Protein AF-0000000069710568 (afdb_homodimer)

Structure (mmCIF, N/CA/C/O backbone):
data_AF-0000000069710568-model_v1
#
loop_
_entity.id
_entity.type
_entity.pdbx_description
1 polymer 'UspA domain-containing protein'
#
loop_
_atom_site.group_PDB
_atom_site.id
_atom_site.type_symbol
_atom_site.label_atom_id
_atom_site.label_alt_id
_atom_site.label_comp_id
_atom_site.label_asym_id
_atom_site.label_entity_id
_atom_site.label_seq_id
_atom_site.pdbx_PDB_ins_code
_atom_site.Cartn_x
_atom_site.Cartn_y
_atom_site.Cartn_z
_atom_site.occupancy
_atom_site.B_iso_or_equiv
_atom_site.auth_seq_id
_atom_site.auth_comp_id
_atom_site.auth_asym_id
_atom_site.auth_atom_id
_atom_site.pdbx_PDB_model_num
ATOM 1 N N . MET A 1 1 ? 13 -5.504 6.539 1 82.19 1 MET A N 1
ATOM 2 C CA . MET A 1 1 ? 13.078 -4.996 5.172 1 82.19 1 MET A CA 1
ATOM 3 C C . MET A 1 1 ? 12.57 -6.035 4.176 1 82.19 1 MET A C 1
ATOM 5 O O . MET A 1 1 ? 12.391 -7.203 4.531 1 82.19 1 MET A O 1
ATOM 9 N N . TYR A 1 2 ? 12.164 -5.516 2.9 1 94.44 2 TYR A N 1
ATOM 10 C CA . TYR A 1 2 ? 11.547 -6.414 1.932 1 94.44 2 TYR A CA 1
ATOM 11 C C . TYR A 1 2 ? 12.586 -7.367 1.341 1 94.44 2 TYR A C 1
ATOM 13 O O . TYR A 1 2 ? 13.398 -6.969 0.506 1 94.44 2 TYR A O 1
ATOM 21 N N . ASP A 1 3 ? 12.594 -8.664 1.824 1 98.31 3 ASP A N 1
ATOM 22 C CA . ASP A 1 3 ? 13.484 -9.688 1.285 1 98.31 3 ASP A CA 1
ATOM 23 C C . ASP A 1 3 ? 12.789 -10.484 0.185 1 98.31 3 ASP A C 1
ATOM 25 O O . ASP A 1 3 ? 13.445 -10.953 -0.755 1 98.31 3 ASP A O 1
ATOM 29 N N . THR A 1 4 ? 11.547 -10.727 0.366 1 98.81 4 THR A N 1
ATOM 30 C CA . THR A 1 4 ? 10.719 -11.43 -0.609 1 98.81 4 THR A CA 1
ATOM 31 C C . THR A 1 4 ? 9.43 -10.656 -0.882 1 98.81 4 THR A C 1
ATOM 33 O O . THR A 1 4 ? 8.641 -10.422 0.032 1 98.81 4 THR A O 1
ATOM 36 N N . ILE A 1 5 ? 9.219 -10.258 -2.117 1 98.94 5 ILE A N 1
ATOM 37 C CA . ILE A 1 5 ? 8.055 -9.484 -2.537 1 98.94 5 ILE A CA 1
ATOM 38 C C . ILE A 1 5 ? 7.137 -10.359 -3.395 1 98.94 5 ILE A C 1
ATOM 40 O O . ILE A 1 5 ? 7.578 -10.945 -4.387 1 98.94 5 ILE A O 1
ATOM 44 N N . LEU A 1 6 ? 5.926 -10.492 -2.973 1 98.94 6 LEU A N 1
ATOM 45 C CA . LEU A 1 6 ? 4.914 -11.195 -3.754 1 98.94 6 LEU A CA 1
ATOM 46 C C . LEU A 1 6 ? 4.117 -10.219 -4.613 1 98.94 6 LEU A C 1
ATOM 48 O O . LEU A 1 6 ? 3.693 -9.164 -4.133 1 98.94 6 LEU A O 1
ATOM 52 N N . VAL A 1 7 ? 3.918 -10.523 -5.855 1 98.94 7 VAL A N 1
ATOM 53 C CA . VAL A 1 7 ? 3.051 -9.742 -6.727 1 98.94 7 VAL A CA 1
ATOM 54 C C . VAL A 1 7 ? 2.02 -10.648 -7.387 1 98.94 7 VAL A C 1
ATOM 56 O O . VAL A 1 7 ? 2.346 -11.406 -8.305 1 98.94 7 VAL A O 1
ATOM 59 N N . PRO A 1 8 ? 0.801 -10.648 -6.871 1 98.75 8 PRO A N 1
ATOM 60 C CA . PRO A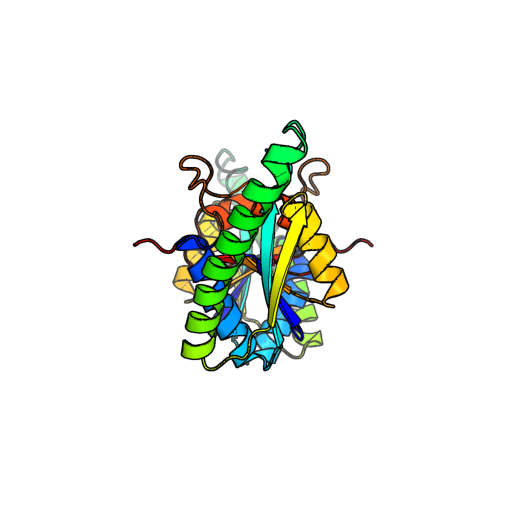 1 8 ? -0.272 -11.336 -7.594 1 98.75 8 PRO A CA 1
ATOM 61 C C . PRO A 1 8 ? -0.639 -10.641 -8.906 1 98.75 8 PRO A C 1
ATOM 63 O O . PRO A 1 8 ? -0.561 -9.414 -9 1 98.75 8 PRO A O 1
ATOM 66 N N . THR A 1 9 ? -1.05 -11.438 -9.906 1 98 9 THR A N 1
ATOM 67 C CA . THR A 1 9 ? -1.446 -10.883 -11.195 1 98 9 THR A CA 1
ATOM 68 C C . THR A 1 9 ? -2.625 -11.656 -11.773 1 98 9 THR A C 1
ATOM 70 O O . THR A 1 9 ? -2.797 -12.844 -11.492 1 98 9 THR A O 1
ATOM 73 N N . ASP A 1 10 ? -3.406 -10.945 -12.516 1 95.69 10 ASP A N 1
ATOM 74 C CA . ASP A 1 10 ? -4.445 -11.602 -13.297 1 95.69 10 ASP A CA 1
ATOM 75 C C . ASP A 1 10 ? -4.219 -11.398 -14.789 1 95.69 10 ASP A C 1
ATOM 77 O O . ASP A 1 10 ? -5.102 -11.688 -15.602 1 95.69 10 ASP A O 1
ATOM 81 N N . GLY A 1 11 ? -3.029 -10.812 -15.109 1 95.75 11 GLY A N 1
ATOM 82 C CA . GLY A 1 11 ? -2.656 -10.625 -16.5 1 95.75 11 GLY A CA 1
ATOM 83 C C . GLY A 1 11 ? -3.189 -9.336 -17.094 1 95.75 11 GLY A C 1
ATOM 84 O O . GLY A 1 11 ? -2.887 -9.008 -18.25 1 95.75 11 GLY A O 1
ATOM 85 N N . SER A 1 12 ? -4.008 -8.547 -16.391 1 94.06 12 SER A N 1
ATOM 86 C CA . SER A 1 12 ? -4.539 -7.277 -16.891 1 94.06 12 SER A CA 1
ATOM 87 C C . SER A 1 12 ? -3.451 -6.211 -16.953 1 94.06 12 SER A C 1
ATOM 89 O O . SER A 1 12 ? -2.422 -6.32 -16.281 1 94.06 12 SER A O 1
ATOM 91 N N . PRO A 1 13 ? -3.641 -5.184 -17.781 1 93.81 13 PRO A N 1
ATOM 92 C CA . PRO A 1 13 ? -2.691 -4.07 -17.812 1 93.81 13 PRO A CA 1
ATOM 93 C C . PRO A 1 13 ? -2.482 -3.428 -16.453 1 93.81 13 PRO A C 1
ATOM 95 O O . PRO A 1 13 ? -1.357 -3.059 -16.094 1 93.81 13 PRO A O 1
ATOM 98 N N . GLU A 1 14 ? -3.527 -3.348 -15.664 1 93 14 GLU A N 1
ATOM 99 C CA . GLU A 1 14 ? -3.438 -2.777 -14.32 1 93 14 GLU A CA 1
ATOM 100 C C . GLU A 1 14 ? -2.537 -3.621 -13.422 1 93 14 GLU A C 1
ATOM 102 O O . GLU A 1 14 ? -1.708 -3.082 -12.688 1 93 14 GLU A O 1
ATOM 107 N N . SER A 1 15 ? -2.744 -4.93 -13.547 1 95.88 15 SER A N 1
ATOM 108 C CA . SER A 1 15 ? -1.923 -5.801 -12.711 1 95.88 15 SER A CA 1
ATOM 109 C C . SER A 1 15 ? -0.46 -5.758 -13.141 1 95.88 15 SER A C 1
ATOM 111 O O . SER A 1 15 ? 0.44 -5.93 -12.32 1 95.88 15 SER A O 1
ATOM 113 N N . LEU A 1 16 ? -0.195 -5.496 -14.422 1 96.81 16 LEU A N 1
ATOM 114 C CA . LEU A 1 16 ? 1.184 -5.422 -14.891 1 96.81 16 LEU A CA 1
ATOM 115 C C . LEU A 1 16 ? 1.859 -4.148 -14.398 1 96.81 16 LEU A C 1
ATOM 117 O O . LEU A 1 16 ? 3.078 -4.113 -14.227 1 96.81 16 LEU A O 1
ATOM 121 N N . THR A 1 17 ? 1.074 -3.092 -14.148 1 96.06 17 THR A N 1
ATOM 122 C CA . THR A 1 17 ? 1.64 -1.906 -13.516 1 96.06 17 THR A CA 1
ATOM 123 C C . THR A 1 17 ? 2.199 -2.246 -12.133 1 96.06 17 THR A C 1
ATOM 125 O O . THR A 1 17 ? 3.242 -1.727 -11.734 1 96.06 17 THR A O 1
ATOM 128 N N . ALA A 1 18 ? 1.482 -3.139 -11.414 1 97.81 18 ALA A N 1
ATOM 129 C CA . ALA A 1 18 ? 1.97 -3.594 -10.117 1 97.81 18 ALA A CA 1
ATOM 130 C C . ALA A 1 18 ? 3.238 -4.43 -10.266 1 97.81 18 ALA A C 1
ATOM 132 O O . ALA A 1 18 ? 4.129 -4.375 -9.414 1 97.81 18 ALA A O 1
ATOM 133 N N . VAL A 1 19 ? 3.311 -5.191 -11.344 1 98.44 19 VAL A N 1
ATOM 134 C CA . VAL A 1 19 ? 4.508 -5.984 -11.609 1 98.44 19 VAL A CA 1
ATOM 135 C C . VAL A 1 19 ? 5.707 -5.062 -11.812 1 98.44 19 VAL A C 1
ATOM 137 O O . VAL A 1 19 ? 6.789 -5.312 -11.281 1 98.44 19 VAL A O 1
ATOM 140 N N . ASP A 1 20 ? 5.535 -4.004 -12.562 1 98.06 20 ASP A N 1
ATOM 141 C CA . ASP A 1 20 ? 6.609 -3.035 -12.766 1 98.06 20 ASP A CA 1
ATOM 142 C C . ASP A 1 20 ? 7.059 -2.428 -11.438 1 98.06 20 ASP A C 1
ATOM 144 O O . ASP A 1 20 ? 8.258 -2.322 -11.172 1 98.06 20 ASP A O 1
ATOM 148 N N . GLU A 1 21 ? 6.098 -2.025 -10.641 1 98.06 21 GLU A N 1
ATOM 149 C CA . GLU A 1 21 ? 6.398 -1.465 -9.328 1 98.06 21 GLU A CA 1
ATOM 150 C C . GLU A 1 21 ? 7.156 -2.467 -8.461 1 98.06 21 GLU A C 1
ATOM 152 O O . GLU A 1 21 ? 8.148 -2.117 -7.82 1 98.06 21 GLU A O 1
ATOM 157 N N . ALA A 1 22 ? 6.656 -3.693 -8.445 1 98.75 22 ALA A N 1
ATOM 158 C CA . ALA A 1 22 ? 7.277 -4.75 -7.652 1 98.75 22 ALA A CA 1
ATOM 159 C C . ALA A 1 22 ? 8.703 -5.016 -8.117 1 98.75 22 ALA A C 1
ATOM 161 O O . ALA A 1 22 ? 9.602 -5.203 -7.293 1 98.75 22 ALA A O 1
ATOM 162 N N . ALA A 1 23 ? 8.898 -5.051 -9.391 1 98.75 23 ALA A N 1
ATOM 163 C CA . ALA A 1 23 ? 10.227 -5.289 -9.945 1 98.75 23 ALA A CA 1
ATOM 164 C C . ALA A 1 23 ? 11.188 -4.16 -9.578 1 98.75 23 ALA A C 1
ATOM 166 O O . ALA A 1 23 ? 12.336 -4.41 -9.195 1 98.75 23 ALA A O 1
ATOM 167 N N . ASP A 1 24 ? 10.75 -2.932 -9.688 1 98.06 24 ASP A N 1
ATOM 168 C CA . ASP A 1 24 ? 11.57 -1.784 -9.312 1 98.06 24 ASP A CA 1
ATOM 169 C C . ASP A 1 24 ? 11.969 -1.854 -7.844 1 98.06 24 ASP A C 1
ATOM 171 O O . ASP A 1 24 ? 13.133 -1.622 -7.5 1 98.06 24 ASP A O 1
ATOM 175 N N . LEU A 1 25 ? 11.008 -2.178 -7.023 1 98.25 25 LEU A N 1
ATOM 176 C CA . LEU A 1 25 ? 11.273 -2.287 -5.59 1 98.25 25 LEU A CA 1
ATOM 177 C C . LEU A 1 25 ? 12.234 -3.434 -5.301 1 98.25 25 LEU A C 1
ATOM 179 O O . LEU A 1 25 ? 13.172 -3.277 -4.516 1 98.25 25 LEU A O 1
ATOM 183 N N . ALA A 1 26 ? 11.945 -4.559 -5.918 1 98.56 26 ALA A N 1
ATOM 184 C CA . ALA A 1 26 ? 12.812 -5.719 -5.734 1 98.56 26 ALA A CA 1
ATOM 185 C C . ALA A 1 26 ? 14.25 -5.395 -6.145 1 98.56 26 ALA A C 1
ATOM 187 O O . ALA A 1 26 ? 15.195 -5.77 -5.449 1 98.56 26 ALA A O 1
ATOM 188 N N . SER A 1 27 ? 14.359 -4.734 -7.285 1 98 27 SER A N 1
ATOM 189 C CA . SER A 1 27 ? 15.68 -4.344 -7.762 1 98 27 SER A CA 1
ATOM 190 C C . SER A 1 27 ? 16.375 -3.416 -6.77 1 98 27 SER A C 1
ATOM 192 O O . SER A 1 27 ? 17.547 -3.623 -6.43 1 98 27 SER A O 1
ATOM 194 N N . ALA A 1 28 ? 15.703 -2.426 -6.297 1 97.19 28 ALA A N 1
ATOM 195 C CA . ALA A 1 28 ? 16.266 -1.402 -5.426 1 97.19 28 ALA A CA 1
ATOM 196 C C . ALA A 1 28 ? 16.656 -1.99 -4.07 1 97.19 28 ALA A C 1
ATOM 198 O O . ALA A 1 28 ? 17.609 -1.524 -3.436 1 97.19 28 ALA A O 1
ATOM 199 N N . LEU A 1 29 ? 15.961 -3.027 -3.678 1 97.69 29 LEU A N 1
ATOM 200 C CA . LEU A 1 29 ? 16.156 -3.57 -2.336 1 97.69 29 LEU A CA 1
ATOM 201 C C . LEU A 1 29 ? 16.906 -4.891 -2.389 1 97.69 29 LEU A C 1
ATOM 203 O O . LEU A 1 29 ? 17.109 -5.539 -1.358 1 97.69 29 LEU A O 1
ATOM 207 N N . ASP A 1 30 ? 17.266 -5.262 -3.625 1 97.44 30 ASP A N 1
ATOM 208 C CA . ASP A 1 30 ? 17.875 -6.574 -3.828 1 97.44 30 ASP A CA 1
ATOM 209 C C . ASP A 1 30 ? 17.016 -7.68 -3.215 1 97.44 30 ASP A C 1
ATOM 211 O O . ASP A 1 30 ? 17.531 -8.531 -2.482 1 97.44 30 ASP A O 1
ATOM 215 N N . ALA A 1 31 ? 15.75 -7.613 -3.428 1 98.44 31 ALA A N 1
ATOM 216 C CA . ALA A 1 31 ? 14.758 -8.547 -2.9 1 98.44 31 ALA A CA 1
ATOM 217 C C . ALA A 1 31 ? 14.391 -9.609 -3.936 1 98.44 31 ALA A C 1
ATOM 219 O O . ALA A 1 31 ? 14.539 -9.383 -5.141 1 98.44 31 ALA A O 1
ATOM 220 N N . ASP A 1 32 ? 13.938 -10.781 -3.48 1 98.75 32 ASP A N 1
ATOM 221 C CA . ASP A 1 32 ? 13.344 -11.789 -4.352 1 98.75 32 ASP A CA 1
ATOM 222 C C . ASP A 1 32 ? 11.945 -11.383 -4.793 1 98.75 32 ASP A C 1
ATOM 224 O O . ASP A 1 32 ? 11.156 -10.883 -3.984 1 98.75 32 ASP A O 1
ATOM 228 N N . LEU A 1 33 ? 11.648 -11.578 -6.066 1 98.94 33 LEU A N 1
ATOM 229 C CA . LEU A 1 33 ? 10.32 -11.312 -6.605 1 98.94 33 LEU A CA 1
ATOM 230 C C . LEU A 1 33 ? 9.594 -12.609 -6.938 1 98.94 33 LEU A C 1
ATOM 232 O O . LEU A 1 33 ? 10.141 -13.477 -7.629 1 98.94 33 LEU A O 1
ATOM 236 N N . VAL A 1 34 ? 8.453 -12.773 -6.387 1 98.94 34 VAL A N 1
ATOM 237 C CA . VAL A 1 34 ? 7.609 -13.938 -6.641 1 98.94 34 VAL A CA 1
ATOM 238 C C . VAL A 1 34 ? 6.262 -13.492 -7.203 1 98.94 34 VAL A C 1
ATOM 240 O O . VAL A 1 34 ? 5.621 -12.594 -6.652 1 98.94 34 VAL A O 1
ATOM 243 N N . ALA A 1 35 ? 5.879 -14.078 -8.312 1 98.94 35 ALA A N 1
ATOM 244 C CA . ALA A 1 35 ? 4.602 -13.75 -8.938 1 98.94 35 ALA A CA 1
ATOM 245 C C . ALA A 1 35 ? 3.621 -14.914 -8.828 1 98.94 35 ALA A C 1
ATOM 247 O O . ALA A 1 35 ? 4.016 -16.078 -8.938 1 98.94 35 ALA A O 1
ATOM 248 N N . LEU A 1 36 ? 2.391 -14.562 -8.617 1 98.94 36 LEU A N 1
ATOM 249 C CA . LEU A 1 36 ? 1.349 -15.555 -8.375 1 98.94 36 LEU A CA 1
ATOM 250 C C . LEU A 1 36 ? 0.139 -15.305 -9.273 1 98.94 36 LEU A C 1
ATOM 252 O O . LEU A 1 36 ? -0.308 -14.164 -9.414 1 98.94 36 LEU A O 1
ATOM 256 N N . TYR A 1 37 ? -0.296 -16.312 -9.906 1 98.62 37 TYR A N 1
ATOM 257 C CA . TYR A 1 37 ? -1.599 -16.344 -10.562 1 98.62 37 TYR A CA 1
ATOM 258 C C . TYR A 1 37 ? -2.541 -17.312 -9.875 1 98.62 37 TYR A C 1
ATOM 260 O O . TYR A 1 37 ? -2.174 -18.469 -9.625 1 98.62 37 TYR A O 1
ATOM 268 N N . VAL A 1 38 ? -3.76 -16.828 -9.531 1 97 38 VAL A N 1
ATOM 269 C CA . VAL A 1 38 ? -4.758 -17.672 -8.875 1 97 38 VAL A CA 1
ATOM 270 C C . VAL A 1 38 ? -5.895 -17.984 -9.844 1 97 38 VAL A C 1
ATOM 272 O O . VAL A 1 38 ? -6.559 -17.062 -10.344 1 97 38 VAL A O 1
ATOM 275 N N . VAL A 1 39 ? -6.047 -19.188 -10.148 1 94.25 39 VAL A N 1
ATOM 276 C CA . VAL A 1 39 ? -7.246 -19.641 -10.852 1 94.25 39 VAL A CA 1
ATOM 277 C C . VAL A 1 39 ? -8.445 -19.609 -9.906 1 94.25 39 VAL A C 1
ATOM 279 O O . VAL A 1 39 ? -8.508 -20.391 -8.953 1 94.25 39 VAL A O 1
ATOM 282 N N . ASP A 1 40 ? -9.32 -18.672 -10.172 1 89.75 40 ASP A N 1
ATOM 283 C CA . ASP A 1 40 ? -10.492 -18.5 -9.32 1 89.75 40 ASP A CA 1
ATOM 284 C C . ASP A 1 40 ? -11.469 -19.656 -9.484 1 89.75 40 ASP A C 1
ATOM 286 O O . ASP A 1 40 ? -12.172 -19.75 -10.492 1 89.75 40 ASP A O 1
ATOM 290 N N . THR A 1 41 ? -11.57 -20.516 -8.5 1 82.75 41 THR A N 1
ATOM 291 C CA . THR A 1 41 ? -12.367 -21.734 -8.594 1 82.75 41 THR A CA 1
ATOM 292 C C . THR A 1 41 ? -13.781 -21.5 -8.086 1 82.75 41 THR A C 1
ATOM 294 O O . THR A 1 41 ? -14.648 -22.375 -8.203 1 82.75 41 THR A O 1
ATOM 297 N N . ARG A 1 42 ? -14.078 -20.359 -7.535 1 81.56 42 ARG A N 1
ATOM 298 C CA . ARG A 1 42 ? -15.422 -20.094 -7.016 1 81.56 42 ARG A CA 1
ATOM 299 C C . ARG A 1 42 ? -16.469 -20.203 -8.117 1 81.56 42 ARG A C 1
ATOM 301 O O . ARG A 1 42 ? -17.609 -20.578 -7.859 1 81.56 42 ARG A O 1
ATOM 308 N N . ASP A 1 43 ? -16 -19.875 -9.258 1 71.81 43 ASP A N 1
ATOM 309 C CA . ASP A 1 43 ? -16.938 -19.828 -10.367 1 71.81 43 ASP A CA 1
ATOM 310 C C . ASP A 1 43 ? -17.219 -21.219 -10.93 1 71.81 43 ASP A C 1
ATOM 312 O O . ASP A 1 43 ? -18.156 -21.406 -11.711 1 71.81 43 ASP A O 1
ATOM 316 N N . TYR A 1 44 ? -16.562 -22.203 -10.508 1 75.12 44 TYR A N 1
ATOM 317 C CA . TYR A 1 44 ? -16.641 -23.484 -11.203 1 75.12 44 TYR A CA 1
ATOM 318 C C . TYR A 1 44 ? -16.969 -24.609 -10.242 1 75.12 44 TYR A C 1
ATOM 320 O O . TYR A 1 44 ? -16.938 -25.781 -10.617 1 75.12 44 TYR A O 1
ATOM 328 N N . ALA A 1 45 ? -17.312 -24.234 -9.078 1 71.12 45 ALA A N 1
ATOM 329 C CA . ALA A 1 45 ? -17.531 -25.25 -8.039 1 71.12 45 ALA A CA 1
ATOM 330 C C . ALA A 1 45 ? -18.703 -26.141 -8.375 1 71.12 45 ALA A C 1
ATOM 332 O O . ALA A 1 45 ? -18.781 -27.281 -7.914 1 71.12 45 ALA A O 1
ATOM 333 N N . THR A 1 46 ? -19.516 -25.656 -9.297 1 74.19 46 THR A N 1
ATOM 334 C CA . THR A 1 46 ? -20.734 -26.422 -9.555 1 74.19 46 THR A CA 1
ATOM 335 C C . THR A 1 46 ? -20.625 -27.203 -10.859 1 74.19 46 THR A C 1
ATOM 337 O O . THR A 1 46 ? -21.547 -27.906 -11.25 1 74.19 46 THR A O 1
ATOM 340 N N . LEU A 1 47 ? -19.5 -27.047 -11.531 1 75.25 47 LEU A N 1
ATOM 341 C CA . LEU A 1 47 ? -19.391 -27.688 -12.844 1 75.25 47 LEU A CA 1
ATOM 342 C C . LEU A 1 47 ? -19.172 -29.188 -12.695 1 75.25 47 LEU A C 1
ATOM 344 O O . LEU A 1 47 ? -18.516 -29.625 -11.75 1 75.25 47 LEU A O 1
ATOM 348 N N . PRO A 1 48 ? -19.812 -29.891 -13.672 1 76.25 48 PRO A N 1
ATOM 349 C CA . PRO A 1 48 ? -19.547 -31.328 -13.695 1 76.25 48 PRO A CA 1
ATOM 350 C C . PRO A 1 48 ? -18.047 -31.641 -13.836 1 76.25 48 PRO A C 1
ATOM 352 O O . PRO A 1 48 ? -17.297 -30.844 -14.398 1 76.25 48 PRO A O 1
ATOM 355 N N . GLU A 1 49 ? -17.609 -32.75 -13.336 1 72.38 49 GLU A N 1
ATOM 356 C CA . GLU A 1 49 ? -16.203 -33.156 -13.273 1 72.38 49 GLU A CA 1
ATOM 357 C C . GLU A 1 49 ? -15.578 -33.156 -14.664 1 72.38 49 GLU A C 1
ATOM 359 O O . GLU A 1 49 ? -14.414 -32.781 -14.828 1 72.38 49 GLU A O 1
ATOM 364 N N . THR A 1 50 ? -16.266 -33.781 -15.727 1 73 50 THR A N 1
ATOM 365 C CA . THR A 1 50 ? -15.734 -33.906 -17.078 1 73 50 THR A CA 1
ATOM 366 C C . THR A 1 50 ? -15.422 -32.531 -17.656 1 73 50 THR A C 1
ATOM 368 O O . THR A 1 50 ? -14.43 -32.375 -18.359 1 73 50 THR A O 1
ATOM 371 N N . LYS A 1 51 ? -16.234 -31.625 -17.422 1 76.5 51 LYS A N 1
ATOM 372 C CA . LYS A 1 51 ? -16.062 -30.266 -17.938 1 76.5 51 LYS A CA 1
ATOM 373 C C . LYS A 1 51 ? -14.992 -29.516 -17.141 1 76.5 51 LYS A C 1
ATOM 375 O O . LYS A 1 51 ? -14.32 -28.625 -17.672 1 76.5 51 LYS A O 1
ATOM 380 N N . TRP A 1 52 ? -14.625 -30.125 -16.062 1 77.12 52 TRP A N 1
ATOM 381 C CA . TRP A 1 52 ? -13.68 -29.453 -15.172 1 77.12 52 TRP A CA 1
ATOM 382 C C . TRP A 1 52 ? -12.25 -29.641 -15.656 1 77.12 52 TRP A C 1
ATOM 384 O O . TRP A 1 52 ? -11.43 -28.719 -15.586 1 77.12 52 TRP A O 1
ATOM 394 N N . VAL A 1 53 ? -12.039 -30.828 -16.25 1 76.5 53 VAL A N 1
ATOM 395 C CA . VAL A 1 53 ? -10.664 -31.109 -16.641 1 76.5 53 VAL A CA 1
ATOM 396 C C . VAL A 1 53 ? -10.234 -30.172 -17.75 1 76.5 53 VAL A C 1
ATOM 398 O O . VAL A 1 53 ? -9.156 -29.578 -17.688 1 76.5 53 VAL A O 1
ATOM 401 N N . THR A 1 54 ? -11.062 -30.109 -18.859 1 80.94 54 THR A N 1
ATOM 402 C CA . THR A 1 54 ? -10.742 -29.234 -19.984 1 80.94 54 THR A CA 1
ATOM 403 C C . THR A 1 54 ? -10.703 -27.781 -19.531 1 80.94 54 THR A C 1
ATOM 405 O O . THR A 1 54 ? -9.805 -27.031 -19.922 1 80.94 54 THR A O 1
ATOM 408 N N . LEU A 1 55 ? -11.562 -27.469 -18.734 1 84.12 55 LEU A N 1
ATOM 409 C CA . LEU A 1 55 ? -11.656 -26.094 -18.266 1 84.12 55 LEU A CA 1
ATOM 410 C C . LEU A 1 55 ? -10.469 -25.75 -17.375 1 84.12 55 LEU A C 1
ATOM 412 O O . LEU A 1 55 ? -9.891 -24.672 -17.484 1 84.12 55 LEU A O 1
ATOM 416 N N . ALA A 1 56 ? -10.102 -26.719 -16.625 1 83.12 56 ALA A N 1
ATOM 417 C CA . ALA A 1 56 ? -8.969 -26.516 -15.719 1 83.12 56 ALA A CA 1
ATOM 418 C C . ALA A 1 56 ? -7.688 -26.266 -16.5 1 83.12 56 ALA A C 1
ATOM 420 O O . ALA A 1 56 ? -6.891 -25.391 -16.141 1 83.12 56 ALA A O 1
ATOM 421 N N . GLU A 1 57 ? -7.539 -27.031 -17.547 1 86.56 57 GLU A N 1
ATOM 422 C CA . GLU A 1 57 ? -6.355 -26.859 -18.375 1 86.56 57 GLU A CA 1
ATOM 423 C C . GLU A 1 57 ? -6.336 -25.469 -19.031 1 86.56 57 GLU A C 1
ATOM 425 O O . GLU A 1 57 ? -5.285 -24.844 -19.125 1 86.56 57 GLU A O 1
ATOM 430 N N . GLU A 1 58 ? -7.453 -25.109 -19.484 1 90.25 58 GLU A N 1
ATOM 431 C CA . GLU A 1 58 ? -7.562 -23.797 -20.125 1 90.25 58 GLU A CA 1
ATOM 432 C C . GLU A 1 58 ? -7.25 -22.672 -19.141 1 90.25 58 GLU A C 1
ATOM 434 O O . GLU A 1 58 ? -6.578 -21.703 -19.484 1 90.25 58 GLU A O 1
ATOM 439 N N . LEU A 1 59 ? -7.746 -22.859 -18 1 89.56 59 LEU A N 1
ATOM 440 C CA . LEU A 1 59 ? -7.535 -21.844 -16.984 1 89.56 59 LEU A CA 1
ATOM 441 C C . LEU A 1 59 ? -6.07 -21.781 -16.562 1 89.56 59 LEU A C 1
ATOM 443 O O . LEU A 1 59 ? -5.52 -20.703 -16.344 1 89.56 59 LEU A O 1
ATOM 447 N N . GLU A 1 60 ? -5.473 -22.906 -16.469 1 91 60 GLU A N 1
ATOM 448 C CA . GLU A 1 60 ? -4.047 -22.953 -16.141 1 91 60 GLU A CA 1
ATOM 449 C C . GLU A 1 60 ? -3.213 -22.312 -17.25 1 91 60 GLU A C 1
ATOM 451 O O . GLU A 1 60 ? -2.23 -21.625 -16.953 1 91 60 GLU A O 1
ATOM 456 N N . GLN A 1 61 ? -3.58 -22.547 -18.469 1 94.19 61 GLN A N 1
ATOM 457 C CA . GLN A 1 61 ? -2.865 -21.953 -19.594 1 94.19 61 GLN A CA 1
ATOM 458 C C . GLN A 1 61 ? -2.994 -20.422 -19.578 1 94.19 61 GLN A C 1
ATOM 460 O O . GLN A 1 61 ? -2.047 -19.719 -19.922 1 94.19 61 GLN A O 1
ATOM 465 N N . ALA A 1 62 ? -4.141 -20 -19.266 1 94.5 62 ALA A N 1
ATOM 466 C CA . ALA A 1 62 ? -4.336 -18.562 -19.125 1 94.5 62 ALA A CA 1
ATOM 467 C C . ALA A 1 62 ? -3.395 -17.984 -18.062 1 94.5 62 ALA A C 1
ATOM 469 O O . ALA A 1 62 ? -2.822 -16.906 -18.266 1 94.5 62 ALA A O 1
ATOM 470 N N . GLY A 1 63 ? -3.227 -18.719 -16.969 1 97.31 63 GLY A N 1
ATOM 471 C CA . GLY A 1 63 ? -2.291 -18.312 -15.922 1 97.31 63 GLY A CA 1
ATOM 472 C C . GLY A 1 63 ? -0.853 -18.266 -16.406 1 97.31 63 GLY A C 1
ATOM 473 O O . GLY A 1 63 ? -0.127 -17.312 -16.109 1 97.31 63 GLY A O 1
ATOM 474 N N . GLU A 1 64 ? -0.536 -19.281 -17.188 1 97.69 64 GLU A N 1
ATOM 475 C CA . GLU A 1 64 ? 0.82 -19.344 -17.719 1 97.69 64 GLU A CA 1
ATOM 476 C C . GLU A 1 64 ? 1.089 -18.156 -18.656 1 97.69 64 GLU A C 1
ATOM 478 O O . GLU A 1 64 ? 2.18 -17.594 -18.641 1 97.69 64 GLU A O 1
ATOM 483 N N . ARG A 1 65 ? 0.134 -17.797 -19.406 1 98.06 65 ARG A N 1
ATOM 484 C CA . ARG A 1 65 ? 0.28 -16.656 -20.312 1 98.06 65 ARG A CA 1
ATOM 485 C C . ARG A 1 65 ? 0.425 -15.359 -19.516 1 98.06 65 ARG A C 1
ATOM 487 O O . ARG A 1 65 ? 1.246 -14.5 -19.859 1 98.06 65 ARG A O 1
ATOM 494 N N . ALA A 1 66 ? -0.385 -15.234 -18.516 1 98.06 66 ALA A N 1
ATOM 495 C CA . ALA A 1 66 ? -0.294 -14.055 -17.656 1 98.06 66 ALA A CA 1
ATOM 496 C C . ALA A 1 66 ? 1.082 -13.953 -17 1 98.06 66 ALA A C 1
ATOM 498 O O . ALA A 1 66 ? 1.68 -12.875 -16.953 1 98.06 66 ALA A O 1
ATOM 499 N N . LEU A 1 67 ? 1.606 -15.07 -16.531 1 98.81 67 LEU A N 1
ATOM 500 C CA . LEU A 1 67 ? 2.887 -15.086 -15.836 1 98.81 67 LEU A CA 1
ATOM 501 C C . LEU A 1 67 ? 4.043 -14.875 -16.812 1 98.81 67 LEU A C 1
ATOM 503 O O . LEU A 1 67 ? 5.082 -14.328 -16.438 1 98.81 67 LEU A O 1
ATOM 507 N N . ALA A 1 68 ? 3.85 -15.289 -18.031 1 98.81 68 ALA A N 1
ATOM 508 C CA . ALA A 1 68 ? 4.859 -14.992 -19.047 1 98.81 68 ALA A CA 1
ATOM 509 C C . ALA A 1 68 ? 5.023 -13.492 -19.234 1 98.81 68 ALA A C 1
ATOM 511 O O . ALA A 1 68 ? 6.137 -13 -19.453 1 98.81 68 ALA A O 1
ATOM 512 N N . LYS A 1 69 ? 3.957 -12.758 -19.203 1 98.69 69 LYS A N 1
ATOM 513 C CA . LYS A 1 69 ? 4.023 -11.297 -19.266 1 98.69 69 LYS A CA 1
ATOM 514 C C . LYS A 1 69 ? 4.789 -10.734 -18.062 1 98.69 69 LYS A C 1
ATOM 516 O O . LYS A 1 69 ? 5.543 -9.766 -18.203 1 98.69 69 LYS A O 1
ATOM 521 N N . VAL A 1 70 ? 4.559 -11.328 -16.906 1 98.81 70 VAL A N 1
ATOM 522 C CA . VAL A 1 70 ? 5.266 -10.906 -15.703 1 98.81 70 VAL A CA 1
ATOM 523 C C . VAL A 1 70 ? 6.766 -11.117 -15.883 1 98.81 70 VAL A C 1
ATOM 525 O O . VAL A 1 70 ? 7.566 -10.234 -15.562 1 98.81 70 VAL A O 1
ATOM 528 N N . GLU A 1 71 ? 7.125 -12.289 -16.391 1 98.88 71 GLU A N 1
ATOM 529 C CA . GLU A 1 71 ? 8.531 -12.602 -16.609 1 98.88 71 GLU A CA 1
ATOM 530 C C . GLU A 1 71 ? 9.172 -11.594 -17.562 1 98.88 71 GLU A C 1
ATOM 532 O O . GLU A 1 71 ? 10.297 -11.148 -17.344 1 98.88 71 GLU A O 1
ATOM 537 N N . LYS A 1 72 ? 8.438 -11.297 -18.594 1 98.69 72 LYS A N 1
ATOM 538 C CA . LYS A 1 72 ? 8.938 -10.32 -19.547 1 98.69 72 LYS A CA 1
ATOM 539 C C . LYS A 1 72 ? 9.164 -8.961 -18.891 1 98.69 72 LYS A C 1
ATOM 541 O O . LYS A 1 72 ? 10.211 -8.344 -19.094 1 98.69 72 LYS A O 1
ATOM 546 N N . ARG A 1 73 ? 8.258 -8.453 -18.125 1 98.5 73 ARG A N 1
ATOM 547 C CA . ARG A 1 73 ? 8.383 -7.164 -17.438 1 98.5 73 ARG A CA 1
ATOM 548 C C . ARG A 1 73 ? 9.539 -7.184 -16.438 1 98.5 73 ARG A C 1
ATOM 550 O O . ARG A 1 73 ? 10.305 -6.223 -16.359 1 98.5 73 ARG A O 1
ATOM 557 N N . ALA A 1 74 ? 9.57 -8.281 -15.656 1 98.69 74 ALA A N 1
ATOM 558 C CA . ALA A 1 74 ? 10.656 -8.414 -14.68 1 98.69 74 ALA A CA 1
ATOM 559 C C . ALA A 1 74 ? 12.016 -8.367 -15.367 1 98.69 74 ALA A C 1
ATOM 561 O O . ALA A 1 74 ? 12.953 -7.738 -14.867 1 98.69 74 ALA A O 1
ATOM 562 N N . ASP A 1 75 ? 12.094 -9.023 -16.516 1 98.44 75 ASP A N 1
ATOM 563 C CA . ASP A 1 75 ? 13.328 -9.023 -17.297 1 98.44 75 ASP A CA 1
ATOM 564 C C . ASP A 1 75 ? 13.703 -7.609 -17.734 1 98.44 75 ASP A C 1
ATOM 566 O O . ASP A 1 75 ? 14.875 -7.242 -17.719 1 98.44 75 ASP A O 1
ATOM 570 N N . GLU A 1 76 ? 12.742 -6.852 -18.141 1 97.88 76 GLU A N 1
ATOM 571 C CA . GLU A 1 76 ? 12.961 -5.469 -18.562 1 97.88 76 GLU A CA 1
ATOM 572 C C . GLU A 1 76 ? 13.523 -4.637 -17.406 1 97.88 76 GLU A C 1
ATOM 574 O O . GLU A 1 76 ? 14.133 -3.588 -17.641 1 97.88 76 GLU A O 1
ATOM 579 N N . HIS A 1 77 ? 13.336 -5.09 -16.188 1 97.38 77 HIS A N 1
ATOM 580 C CA . HIS A 1 77 ? 13.852 -4.406 -15.016 1 97.38 77 HIS A CA 1
ATOM 581 C C . HIS A 1 77 ? 15.086 -5.113 -14.469 1 97.38 77 HIS A C 1
ATOM 583 O O . HIS A 1 77 ? 15.578 -4.762 -13.391 1 97.38 77 HIS A O 1
ATOM 589 N N . ASP A 1 78 ? 15.484 -6.176 -15.172 1 98.06 78 ASP A N 1
ATOM 590 C CA . ASP A 1 78 ? 16.641 -6.977 -14.805 1 98.06 78 ASP A CA 1
ATOM 591 C C . ASP A 1 78 ? 16.453 -7.621 -13.43 1 98.06 78 ASP A C 1
ATOM 593 O O . ASP A 1 78 ? 17.359 -7.617 -12.609 1 98.06 78 ASP A O 1
ATOM 597 N N . VAL A 1 79 ? 15.266 -8.094 -13.156 1 98.5 79 VAL A N 1
ATOM 598 C CA . VAL A 1 79 ? 14.945 -8.742 -11.891 1 98.5 79 VAL A CA 1
ATOM 599 C C . VAL A 1 79 ? 14.477 -10.172 -12.141 1 98.5 79 VAL A C 1
ATOM 601 O O . VAL A 1 79 ? 13.523 -10.391 -12.891 1 98.5 79 VAL A O 1
ATOM 604 N N . PRO A 1 80 ? 15.172 -11.125 -11.562 1 98.56 80 PRO A N 1
ATOM 605 C CA . PRO A 1 80 ? 14.617 -12.477 -11.641 1 98.56 80 PRO A CA 1
ATOM 606 C C . PRO A 1 80 ? 13.273 -12.609 -10.922 1 98.56 80 PRO A C 1
ATOM 608 O O . PRO A 1 80 ? 13.031 -11.922 -9.93 1 98.56 80 PRO A O 1
ATOM 611 N N . VAL A 1 81 ? 12.453 -13.477 -11.438 1 98.88 81 VAL A N 1
ATOM 612 C CA . VAL A 1 81 ? 11.141 -13.656 -10.82 1 98.88 81 VAL A CA 1
ATOM 613 C C . VAL A 1 81 ? 10.766 -15.141 -10.828 1 98.88 81 VAL A C 1
ATOM 615 O O . VAL A 1 81 ? 10.992 -15.836 -11.82 1 98.88 81 VAL A O 1
ATOM 618 N N . SER A 1 82 ? 10.32 -15.641 -9.703 1 98.88 82 SER A N 1
ATOM 619 C CA . SER A 1 82 ? 9.672 -16.953 -9.641 1 98.88 82 SER A CA 1
ATOM 620 C C . SER A 1 82 ? 8.164 -16.828 -9.844 1 98.88 82 SER A C 1
ATOM 622 O O . SER A 1 82 ? 7.539 -15.883 -9.359 1 98.88 82 SER A O 1
ATOM 624 N N . THR A 1 83 ? 7.625 -17.797 -10.555 1 98.81 83 THR A N 1
ATOM 625 C CA . THR A 1 83 ? 6.199 -17.719 -10.859 1 98.81 83 THR A CA 1
ATOM 626 C C . THR A 1 83 ? 5.492 -19.016 -10.438 1 98.81 83 THR A C 1
ATOM 628 O O . THR A 1 83 ? 6.094 -20.094 -10.461 1 98.81 83 THR A O 1
ATOM 631 N N . THR A 1 84 ? 4.234 -18.844 -10.062 1 98.38 84 THR A N 1
ATOM 632 C CA . THR A 1 84 ? 3.428 -19.984 -9.672 1 98.38 84 THR A CA 1
ATOM 633 C C . THR A 1 84 ? 1.959 -19.766 -10.016 1 98.38 84 THR A C 1
ATOM 635 O O . THR A 1 84 ? 1.459 -18.641 -9.922 1 98.38 84 THR A O 1
ATOM 638 N N . VAL A 1 85 ? 1.275 -20.812 -10.461 1 97.94 85 VAL A N 1
ATOM 639 C CA . VAL A 1 85 ? -0.176 -20.844 -10.602 1 97.94 85 VAL A CA 1
ATOM 640 C C . VAL A 1 85 ? -0.78 -21.703 -9.492 1 97.94 85 VAL A C 1
ATOM 642 O O . VAL A 1 85 ? -0.307 -22.812 -9.227 1 97.94 85 VAL A O 1
ATOM 645 N N . VAL A 1 86 ? -1.776 -21.141 -8.859 1 96.62 86 VAL A N 1
ATOM 646 C CA . VAL A 1 86 ? -2.516 -21.938 -7.883 1 96.62 86 VAL A CA 1
ATOM 647 C C . VAL A 1 86 ? -4.012 -21.844 -8.164 1 96.62 86 VAL A C 1
ATOM 649 O O . VAL A 1 86 ? -4.449 -21 -8.953 1 96.62 86 VAL A O 1
ATOM 652 N N . ARG A 1 87 ? -4.773 -22.828 -7.566 1 93.44 87 ARG A N 1
ATOM 653 C CA . ARG A 1 87 ? -6.23 -22.797 -7.621 1 93.44 87 ARG A CA 1
ATOM 654 C C . ARG A 1 87 ? -6.824 -22.438 -6.258 1 93.44 87 ARG A C 1
ATOM 656 O O . ARG A 1 87 ? -6.336 -22.906 -5.227 1 93.44 87 ARG A O 1
ATOM 663 N N . GLY A 1 88 ? -7.84 -21.594 -6.273 1 94.5 88 GLY A N 1
ATOM 664 C CA . GLY A 1 88 ? -8.523 -21.25 -5.035 1 94.5 88 GLY A CA 1
ATOM 665 C C . GLY A 1 88 ? -9.25 -19.922 -5.105 1 94.5 88 GLY A C 1
ATOM 666 O O . GLY A 1 88 ? -9.586 -19.438 -6.191 1 94.5 88 GLY A O 1
ATOM 667 N N . VAL A 1 89 ? -9.641 -19.422 -3.906 1 95.06 89 VAL A N 1
ATOM 668 C CA . VAL A 1 89 ? -10.195 -18.078 -3.777 1 95.06 89 VAL A CA 1
ATOM 669 C C . VAL A 1 89 ? -9.07 -17.047 -3.797 1 95.06 89 VAL A C 1
ATOM 671 O O . VAL A 1 89 ? -8.141 -17.109 -2.99 1 95.06 89 VAL A O 1
ATOM 674 N N . PRO A 1 90 ? -9.133 -16.062 -4.625 1 96.06 90 PRO A N 1
ATOM 675 C CA . PRO A 1 90 ? -7.98 -15.203 -4.902 1 96.06 90 PRO A CA 1
ATOM 676 C C . PRO A 1 90 ? -7.395 -14.578 -3.639 1 96.06 90 PRO A C 1
ATOM 678 O O . PRO A 1 90 ? -6.207 -14.75 -3.35 1 96.06 90 PRO A O 1
ATOM 681 N N . HIS A 1 91 ? -8.195 -13.875 -2.838 1 96.94 91 HIS A N 1
ATOM 682 C CA . HIS A 1 91 ? -7.625 -13.172 -1.69 1 96.94 91 HIS A CA 1
ATOM 683 C C . HIS A 1 91 ? -7.078 -14.156 -0.662 1 96.94 91 HIS A C 1
ATOM 685 O O . HIS A 1 91 ? -6.039 -13.906 -0.044 1 96.94 91 HIS A O 1
ATOM 691 N N . GLU A 1 92 ? -7.711 -15.328 -0.522 1 97.94 92 GLU A N 1
ATOM 692 C CA . GLU A 1 92 ? -7.227 -16.359 0.396 1 97.94 92 GLU A CA 1
ATOM 693 C C . GLU A 1 92 ? -5.926 -16.969 -0.105 1 97.94 92 GLU A C 1
ATOM 695 O O . GLU A 1 92 ? -4.977 -17.141 0.664 1 97.94 92 GLU A O 1
ATOM 700 N N . SER A 1 93 ? -5.918 -17.266 -1.347 1 98.44 93 SER A N 1
ATOM 701 C CA . SER A 1 93 ? -4.75 -17.906 -1.956 1 98.44 93 SER A CA 1
ATOM 702 C C . SER A 1 93 ? -3.543 -16.969 -1.934 1 98.44 93 SER A C 1
ATOM 704 O O . SER A 1 93 ? -2.412 -17.422 -1.728 1 98.44 93 SER A O 1
ATOM 706 N N . ILE A 1 94 ? -3.762 -15.68 -2.152 1 98.81 94 ILE A N 1
ATOM 707 C CA . ILE A 1 94 ? -2.689 -14.688 -2.109 1 98.81 94 ILE A CA 1
ATOM 708 C C . ILE A 1 94 ? -2.066 -14.664 -0.714 1 98.81 94 ILE A C 1
ATOM 710 O O . ILE A 1 94 ? -0.843 -14.711 -0.573 1 98.81 94 ILE A O 1
ATOM 714 N N . LEU A 1 95 ? -2.891 -14.648 0.299 1 98.62 95 LEU A N 1
ATOM 715 C CA . LEU A 1 95 ? -2.395 -14.57 1.669 1 98.62 95 LEU A CA 1
ATOM 716 C C . LEU A 1 95 ? -1.718 -15.875 2.074 1 98.62 95 LEU A C 1
ATOM 718 O O . LEU A 1 95 ? -0.672 -15.859 2.729 1 98.62 95 LEU A O 1
ATOM 722 N N . GLU A 1 96 ? -2.324 -16.984 1.683 1 98.75 96 GLU A N 1
ATOM 723 C CA . GLU A 1 96 ? -1.729 -18.281 1.963 1 98.75 96 GLU A CA 1
ATOM 724 C C . GLU A 1 96 ? -0.366 -18.422 1.291 1 98.75 96 GLU A C 1
ATOM 726 O O . GLU A 1 96 ? 0.599 -18.859 1.919 1 98.75 96 GLU A O 1
ATOM 731 N N . TYR A 1 97 ? -0.293 -18 0.042 1 98.81 97 TYR A N 1
ATOM 732 C CA . TYR A 1 97 ? 0.961 -18.156 -0.687 1 98.81 97 TYR A CA 1
ATOM 733 C C . TYR A 1 97 ? 2.006 -17.172 -0.178 1 98.81 97 TYR A C 1
ATOM 735 O O . TYR A 1 97 ? 3.203 -17.469 -0.188 1 98.81 97 TYR A O 1
ATOM 743 N N . ALA A 1 98 ? 1.61 -15.969 0.211 1 98.75 98 ALA A N 1
ATOM 744 C CA . ALA A 1 98 ? 2.549 -15.039 0.842 1 98.75 98 ALA A CA 1
ATOM 745 C C . ALA A 1 98 ? 3.268 -15.703 2.014 1 98.75 98 ALA A C 1
ATOM 747 O O . ALA A 1 98 ? 4.488 -15.602 2.143 1 98.75 98 ALA A O 1
ATOM 748 N N . ASP A 1 99 ? 2.488 -16.359 2.822 1 98.44 99 ASP A N 1
ATOM 749 C CA . ASP A 1 99 ? 3.053 -17.062 3.973 1 98.44 99 ASP A CA 1
ATOM 750 C C . ASP A 1 99 ? 3.994 -18.172 3.527 1 98.44 99 ASP A C 1
ATOM 752 O O . ASP A 1 99 ? 5.121 -18.281 4.016 1 98.44 99 ASP A O 1
ATOM 756 N N . GLU A 1 100 ? 3.543 -19 2.588 1 98.44 100 GLU A N 1
ATOM 757 C CA . GLU A 1 100 ? 4.312 -20.125 2.086 1 98.44 100 GLU A CA 1
ATOM 758 C C . GLU A 1 100 ? 5.637 -19.672 1.48 1 98.44 100 GLU A C 1
ATOM 760 O O . GLU A 1 100 ? 6.668 -20.328 1.652 1 98.44 100 GLU A O 1
ATOM 765 N N . ALA A 1 101 ? 5.605 -18.547 0.731 1 98.38 101 ALA A N 1
ATOM 766 C CA . ALA A 1 101 ? 6.773 -18.047 0.021 1 98.38 101 ALA A CA 1
ATOM 767 C C . ALA A 1 101 ? 7.68 -17.25 0.957 1 98.38 101 ALA A C 1
ATOM 769 O O . ALA A 1 101 ? 8.766 -16.828 0.563 1 98.38 101 ALA A O 1
ATOM 770 N N . GLY A 1 102 ? 7.207 -17.016 2.24 1 98.25 102 GLY A N 1
ATOM 771 C CA . GLY A 1 102 ? 7.957 -16.172 3.152 1 98.25 102 GLY A CA 1
ATOM 772 C C . GLY A 1 102 ? 8 -14.711 2.717 1 98.25 102 GLY A C 1
ATOM 773 O O . GLY A 1 102 ? 9.008 -14.023 2.918 1 98.25 102 GLY A O 1
ATOM 774 N N . ALA A 1 103 ? 6.938 -14.289 2.031 1 98.69 103 ALA A N 1
ATOM 775 C CA . ALA A 1 103 ? 6.879 -12.891 1.599 1 98.69 103 ALA A CA 1
ATOM 776 C C . ALA A 1 103 ? 6.762 -11.953 2.795 1 98.69 103 ALA A C 1
ATOM 778 O O . ALA A 1 103 ? 6.098 -12.273 3.781 1 98.69 103 ALA A O 1
ATOM 779 N N . ASP A 1 104 ? 7.418 -10.852 2.646 1 98.38 104 ASP A N 1
ATOM 780 C CA . ASP A 1 104 ? 7.316 -9.844 3.695 1 98.38 104 ASP A CA 1
ATOM 781 C C . ASP A 1 104 ? 6.785 -8.523 3.137 1 98.38 104 ASP A C 1
ATOM 783 O O . ASP A 1 104 ? 6.77 -7.508 3.836 1 98.38 1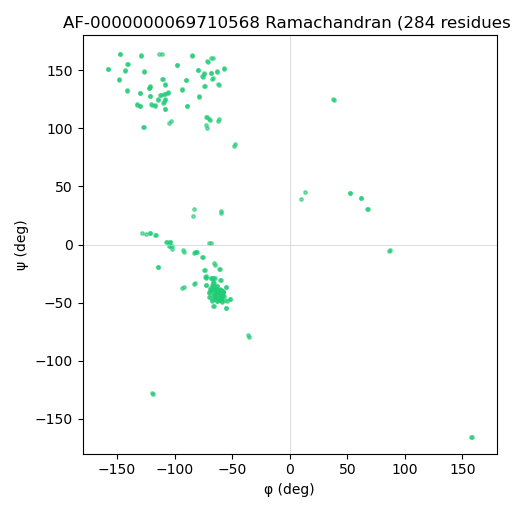04 ASP A O 1
ATOM 787 N N . ALA A 1 105 ? 6.316 -8.523 1.896 1 98.69 105 ALA A N 1
ATOM 788 C CA . ALA A 1 105 ? 5.527 -7.469 1.259 1 98.69 105 ALA A CA 1
ATOM 789 C C . ALA A 1 105 ? 4.727 -8.016 0.083 1 98.69 105 ALA A C 1
ATOM 791 O O . ALA A 1 105 ? 5.141 -8.992 -0.558 1 98.69 105 ALA A O 1
ATOM 792 N N . ILE A 1 106 ? 3.617 -7.418 -0.181 1 98.88 106 ILE A N 1
ATOM 793 C CA . ILE A 1 106 ? 2.811 -7.695 -1.365 1 98.88 106 ILE A CA 1
ATOM 794 C C . ILE A 1 106 ? 2.633 -6.414 -2.178 1 98.88 106 ILE A C 1
ATOM 796 O O . ILE A 1 106 ? 2.393 -5.34 -1.616 1 98.88 106 ILE A O 1
ATOM 800 N N . VAL A 1 107 ? 2.771 -6.465 -3.465 1 98.81 107 VAL A N 1
ATOM 801 C CA . VAL A 1 107 ? 2.502 -5.348 -4.363 1 98.81 107 VAL A CA 1
ATOM 802 C C . VAL A 1 107 ? 1.312 -5.684 -5.262 1 98.81 107 VAL A C 1
ATOM 804 O O . VAL A 1 107 ? 1.297 -6.727 -5.918 1 98.81 107 VAL A O 1
ATOM 807 N N . MET A 1 108 ? 0.335 -4.801 -5.215 1 97.81 108 MET A N 1
ATOM 808 C CA . MET A 1 108 ? -0.878 -5.027 -5.996 1 97.81 108 MET A CA 1
ATOM 809 C C . MET A 1 108 ? -1.392 -3.721 -6.598 1 97.81 108 MET A C 1
ATOM 811 O O . MET A 1 108 ? -1.102 -2.641 -6.082 1 97.81 108 MET A O 1
ATOM 815 N N . SER A 1 109 ? -2.141 -3.92 -7.707 1 95.69 109 SER A N 1
ATOM 816 C CA . SER A 1 109 ? -2.873 -2.777 -8.242 1 95.69 109 SER A CA 1
ATOM 817 C C . SER A 1 109 ? -4.215 -2.605 -7.543 1 95.69 109 SER A C 1
ATOM 819 O O . SER A 1 109 ? -4.719 -3.539 -6.91 1 95.69 109 SER A O 1
ATOM 821 N N . THR A 1 110 ? -4.828 -1.425 -7.676 1 93.31 110 THR A N 1
ATOM 822 C CA . THR A 1 110 ? -6.117 -1.133 -7.062 1 93.31 110 THR A CA 1
ATOM 823 C C . THR A 1 110 ? -7.203 -2.045 -7.625 1 93.31 110 THR A C 1
ATOM 825 O O . THR A 1 110 ? -8.148 -2.4 -6.922 1 93.31 110 THR A O 1
ATOM 828 N N . HIS A 1 111 ? -6.996 -2.283 -8.906 1 89.81 111 HIS A N 1
ATOM 829 C CA . HIS A 1 111 ? -7.941 -3.186 -9.555 1 89.81 111 HIS A CA 1
ATOM 830 C C . HIS A 1 111 ? -7.262 -3.996 -10.656 1 89.81 111 HIS A C 1
ATOM 832 O O . HIS A 1 111 ? -6.109 -3.734 -11 1 89.81 111 HIS A O 1
ATOM 838 N N . GLY A 1 112 ? -8.031 -5.09 -11.039 1 88.62 112 GLY A N 1
ATOM 839 C CA . GLY A 1 112 ? -7.605 -5.945 -12.141 1 88.62 112 GLY A CA 1
ATOM 840 C C . GLY A 1 112 ? -8.586 -5.961 -13.297 1 88.62 112 GLY A C 1
ATOM 841 O O . GLY A 1 112 ? -9.008 -4.906 -13.773 1 88.62 112 GLY A O 1
ATOM 842 N N . ARG A 1 113 ? -8.938 -7.094 -13.68 1 81.44 113 ARG A N 1
ATOM 843 C CA . ARG A 1 113 ? -9.727 -7.32 -14.891 1 81.44 113 ARG A CA 1
ATOM 844 C C . ARG A 1 113 ? -11.125 -6.738 -14.75 1 81.44 113 ARG A C 1
ATOM 846 O O . ARG A 1 113 ? -11.734 -6.32 -15.734 1 81.44 113 ARG A O 1
ATOM 853 N N . THR A 1 114 ? -11.625 -6.812 -13.633 1 74.44 114 THR A N 1
ATOM 854 C CA . THR A 1 114 ? -13.023 -6.41 -13.516 1 74.44 114 THR A CA 1
ATOM 855 C C . THR A 1 114 ? -13.141 -4.895 -13.352 1 74.44 114 THR A C 1
ATOM 857 O O . THR A 1 114 ? -14.242 -4.344 -13.391 1 74.44 114 THR A O 1
ATOM 860 N N . GLY A 1 115 ? -12.188 -4.062 -13.789 1 62.28 115 GLY A N 1
ATOM 861 C CA . GLY A 1 115 ? -12.094 -2.611 -13.852 1 62.28 115 GLY A CA 1
ATOM 862 C C . GLY A 1 115 ? -13.164 -1.909 -13.031 1 62.28 115 GLY A C 1
ATOM 863 O O . GLY A 1 115 ? -13.648 -0.843 -13.422 1 62.28 115 GLY A O 1
ATOM 864 N N . ILE A 1 116 ? -13.5 -2.199 -11.906 1 60.06 116 ILE A N 1
ATOM 865 C CA . ILE A 1 116 ? -14.742 -1.653 -11.359 1 60.06 116 ILE A CA 1
ATOM 866 C C . ILE A 1 116 ? -14.648 -0.131 -11.297 1 60.06 116 ILE A C 1
ATOM 868 O O . ILE A 1 116 ? -13.609 0.42 -10.914 1 60.06 116 ILE A O 1
ATOM 872 N N . ASP A 1 117 ? -15.438 0.585 -12.297 1 56.47 117 ASP A N 1
ATOM 873 C CA . ASP A 1 117 ? -15.625 2.031 -12.367 1 56.47 117 ASP A CA 1
ATOM 874 C C . ASP A 1 117 ? -15.695 2.646 -10.969 1 56.47 117 ASP A C 1
ATOM 876 O O . ASP A 1 117 ? -14.977 3.598 -10.672 1 56.47 117 ASP A O 1
ATOM 880 N N . ARG A 1 118 ? -16.859 2.494 -10.422 1 52.47 118 ARG A N 1
ATOM 881 C CA . ARG A 1 118 ? -17.312 3.328 -9.312 1 52.47 118 ARG A CA 1
ATOM 882 C C . ARG A 1 118 ? -16.469 3.102 -8.07 1 52.47 118 ARG A C 1
ATOM 884 O O . ARG A 1 118 ? -16.375 3.979 -7.203 1 52.47 118 ARG A O 1
ATOM 891 N N . PHE A 1 119 ? -15.945 1.812 -8.008 1 61.69 119 PHE A N 1
ATOM 892 C CA . PHE A 1 119 ? -15.102 1.51 -6.859 1 61.69 119 PHE A CA 1
ATOM 893 C C . PHE A 1 119 ? -13.633 1.465 -7.262 1 61.69 119 PHE A C 1
ATOM 895 O O . PHE A 1 119 ? -13.281 0.869 -8.281 1 61.69 119 PHE A O 1
ATOM 902 N N . LEU A 1 120 ? -13 2.473 -6.898 1 78.88 120 LEU A N 1
ATOM 903 C CA . LEU A 1 120 ? -11.625 2.688 -7.328 1 78.88 120 LEU A CA 1
ATOM 904 C C . LEU A 1 120 ? -10.688 1.664 -6.691 1 78.88 120 LEU A C 1
ATOM 906 O O . LEU A 1 120 ? -9.516 1.587 -7.047 1 78.88 120 LEU A O 1
ATOM 910 N N . LEU A 1 121 ? -11.336 0.747 -5.875 1 88.88 121 LEU A N 1
ATOM 911 C CA . LEU A 1 121 ? -10.547 -0.305 -5.246 1 88.88 121 LEU A CA 1
ATOM 912 C C . LEU A 1 121 ? -11.211 -1.666 -5.426 1 88.88 121 LEU A C 1
ATOM 914 O O . LEU A 1 121 ? -12.344 -1.87 -4.988 1 88.88 121 LEU A O 1
ATOM 918 N N . GLY A 1 122 ? -10.562 -2.576 -6.031 1 91.06 122 GLY A N 1
ATOM 919 C CA . GLY A 1 122 ? -11.109 -3.896 -6.301 1 91.06 122 GLY A CA 1
ATOM 920 C C . GLY A 1 122 ? -11.305 -4.727 -5.047 1 91.06 122 GLY A C 1
ATOM 921 O O . GLY A 1 122 ? -10.602 -4.539 -4.055 1 91.06 122 GLY A O 1
ATOM 922 N N . SER A 1 123 ? -12.148 -5.742 -5.156 1 90.75 123 SER A N 1
ATOM 923 C CA . SER A 1 123 ? -12.547 -6.547 -4.008 1 90.75 123 SER A CA 1
ATOM 924 C C . SER A 1 123 ? -11.383 -7.387 -3.49 1 90.75 123 SER A C 1
ATOM 926 O O . SER A 1 123 ? -11.219 -7.551 -2.279 1 90.75 123 SER A O 1
ATOM 928 N N . VAL A 1 124 ? -10.562 -7.93 -4.398 1 94.31 124 VAL A N 1
ATOM 929 C CA . VAL A 1 124 ? -9.445 -8.766 -3.969 1 94.31 124 VAL A CA 1
ATOM 930 C C . VAL A 1 124 ? -8.414 -7.918 -3.23 1 94.31 124 VAL A C 1
ATOM 932 O O . VAL A 1 124 ? -7.98 -8.273 -2.133 1 94.31 124 VAL A O 1
ATOM 935 N N . THR A 1 125 ? -8.055 -6.793 -3.83 1 95.12 125 THR A N 1
ATOM 936 C CA . THR A 1 125 ? -7.09 -5.895 -3.197 1 95.12 125 THR A CA 1
ATOM 937 C C . THR A 1 125 ? -7.602 -5.426 -1.839 1 95.12 125 THR A C 1
ATOM 939 O O . THR A 1 125 ? -6.855 -5.418 -0.857 1 95.12 125 THR A O 1
ATOM 942 N N . GLU A 1 126 ? -8.82 -5.086 -1.795 1 92.31 126 GLU A N 1
ATOM 943 C CA . GLU A 1 126 ? -9.422 -4.648 -0.538 1 92.31 126 GLU A CA 1
ATOM 944 C C . GLU A 1 126 ? -9.32 -5.734 0.529 1 92.31 126 GLU A C 1
ATOM 946 O O . GLU A 1 126 ? -8.922 -5.461 1.663 1 92.31 126 GLU A O 1
ATOM 951 N N . ARG A 1 127 ? -9.695 -6.941 0.204 1 93.5 127 ARG A N 1
ATOM 952 C CA . ARG A 1 127 ? -9.688 -8.039 1.168 1 93.5 127 ARG A CA 1
ATOM 953 C C . ARG A 1 127 ? -8.266 -8.359 1.62 1 93.5 127 ARG A C 1
ATOM 955 O O . ARG A 1 127 ? -8.039 -8.672 2.791 1 93.5 127 ARG A O 1
ATOM 962 N N . VAL A 1 128 ? -7.312 -8.305 0.715 1 96.31 128 VAL A N 1
ATOM 963 C CA . VAL A 1 128 ? -5.922 -8.562 1.075 1 96.31 128 VAL A CA 1
ATOM 964 C C . VAL A 1 128 ? -5.438 -7.492 2.055 1 96.31 128 VAL A C 1
ATOM 966 O O . VAL A 1 128 ? -4.82 -7.812 3.076 1 96.31 128 VAL A O 1
ATOM 969 N N . ILE A 1 129 ? -5.754 -6.25 1.781 1 95.5 129 ILE A N 1
ATOM 970 C CA . ILE A 1 129 ? -5.344 -5.16 2.662 1 95.5 129 ILE A CA 1
ATOM 971 C C . ILE A 1 129 ? -5.926 -5.375 4.055 1 95.5 129 ILE A C 1
ATOM 973 O O . ILE A 1 129 ? -5.227 -5.215 5.059 1 95.5 129 ILE A O 1
ATOM 977 N N . ARG A 1 130 ? -7.102 -5.82 4.113 1 90.44 130 ARG A N 1
ATOM 978 C CA . ARG A 1 130 ? -7.824 -5.945 5.375 1 90.44 130 ARG A CA 1
ATOM 979 C C . ARG A 1 130 ? -7.297 -7.125 6.191 1 90.44 130 ARG A C 1
ATOM 981 O O . ARG A 1 130 ? -7.418 -7.137 7.418 1 90.44 130 ARG A O 1
ATOM 988 N N . SER A 1 131 ? -6.672 -8.07 5.539 1 92.56 131 SER A N 1
ATOM 989 C CA . SER A 1 131 ? -6.406 -9.336 6.219 1 92.56 131 SER A CA 1
ATOM 990 C C . SER A 1 131 ? -4.91 -9.562 6.406 1 92.56 131 SER A C 1
ATOM 992 O O . SER A 1 131 ? -4.5 -10.375 7.234 1 92.56 131 SER A O 1
ATOM 994 N N . ALA A 1 132 ? -4.145 -8.852 5.629 1 94.25 132 ALA A N 1
ATOM 995 C CA . ALA A 1 132 ? -2.711 -9.125 5.613 1 94.25 132 ALA A CA 1
ATOM 996 C C . ALA A 1 132 ? -2.039 -8.602 6.879 1 94.25 132 ALA A C 1
ATOM 998 O O . ALA A 1 132 ? -2.4 -7.535 7.383 1 94.25 132 ALA A O 1
ATOM 999 N N . ASP A 1 133 ? -1.006 -9.289 7.332 1 92.56 133 ASP A N 1
ATOM 1000 C CA . ASP A 1 133 ? -0.185 -8.852 8.461 1 92.56 133 ASP A CA 1
ATOM 1001 C C . ASP A 1 133 ? 1.132 -8.25 7.98 1 92.56 133 ASP A C 1
ATOM 1003 O O . ASP A 1 133 ? 1.996 -7.906 8.789 1 92.56 133 ASP A O 1
ATOM 1007 N N . LEU A 1 134 ? 1.321 -8.25 6.715 1 96.38 134 LEU A N 1
ATOM 1008 C CA . LEU A 1 134 ? 2.521 -7.668 6.125 1 96.38 134 LEU A CA 1
ATOM 1009 C C . LEU A 1 134 ? 2.176 -6.43 5.301 1 96.38 134 LEU A C 1
ATOM 1011 O O . LEU A 1 134 ? 1.018 -6.234 4.922 1 96.38 134 LEU A O 1
ATOM 1015 N N . PRO A 1 135 ? 3.148 -5.543 4.938 1 98.25 135 PRO A N 1
ATOM 1016 C CA . PRO A 1 135 ? 2.914 -4.344 4.137 1 98.25 135 PRO A CA 1
ATOM 1017 C C . PRO A 1 135 ? 2.385 -4.66 2.738 1 98.25 135 PRO A C 1
ATOM 1019 O O . PRO A 1 135 ? 2.818 -5.633 2.117 1 98.25 135 PRO A O 1
ATOM 1022 N N . ILE A 1 136 ? 1.42 -3.883 2.314 1 98.56 136 ILE A N 1
ATOM 1023 C CA . ILE A 1 136 ? 0.866 -3.99 0.969 1 98.56 136 ILE A CA 1
ATOM 1024 C C . ILE A 1 136 ? 1.125 -2.697 0.199 1 98.56 136 ILE A C 1
ATOM 1026 O O . ILE A 1 136 ? 0.698 -1.62 0.622 1 98.56 136 ILE A O 1
ATOM 1030 N N . VAL A 1 137 ? 1.832 -2.793 -0.883 1 98.69 137 VAL A N 1
ATOM 1031 C CA . VAL A 1 137 ? 1.998 -1.67 -1.8 1 98.69 137 VAL A CA 1
ATOM 1032 C C . VAL A 1 137 ? 0.879 -1.683 -2.84 1 98.69 137 VAL A C 1
ATOM 1034 O O . VAL A 1 137 ? 0.726 -2.654 -3.584 1 98.69 137 VAL A O 1
ATOM 1037 N N . VAL A 1 138 ? 0.124 -0.646 -2.85 1 97.88 138 VAL A N 1
ATOM 1038 C CA . VAL A 1 138 ? -0.982 -0.523 -3.793 1 97.88 138 VAL A CA 1
ATOM 1039 C C . VAL A 1 138 ? -0.648 0.53 -4.848 1 97.88 138 VAL A C 1
ATOM 1041 O O . VAL A 1 138 ? -0.24 1.645 -4.512 1 97.88 138 VAL A O 1
ATOM 1044 N N . VAL A 1 139 ? -0.825 0.139 -6.098 1 96.5 139 VAL A N 1
ATOM 1045 C CA . VAL A 1 139 ? -0.536 1.068 -7.184 1 96.5 139 VAL A CA 1
ATOM 1046 C C . VAL A 1 139 ? -1.787 1.272 -8.039 1 96.5 139 VAL A C 1
ATOM 1048 O O . VAL A 1 139 ? -2.551 0.332 -8.266 1 96.5 139 VAL A O 1
ATOM 1051 N N . GLY A 1 140 ? -2.059 2.525 -8.359 1 88.5 140 GLY A N 1
ATOM 1052 C CA . GLY A 1 140 ? -3.164 2.836 -9.25 1 88.5 140 GLY A CA 1
ATOM 1053 C C . GLY A 1 140 ? -2.826 2.625 -10.711 1 88.5 140 GLY A C 1
ATOM 1054 O O . GLY A 1 140 ? -1.658 2.447 -11.062 1 88.5 140 GLY A O 1
ATOM 1055 N N . ALA A 1 141 ? -3.852 2.268 -11.57 1 69.44 141 ALA A N 1
ATOM 1056 C CA . ALA A 1 141 ? -3.691 1.986 -13 1 69.44 141 ALA A CA 1
ATOM 1057 C C . ALA A 1 141 ? -3.117 3.193 -13.734 1 69.44 141 ALA A C 1
ATOM 1059 O O . ALA A 1 141 ? -2.65 3.072 -14.867 1 69.44 141 ALA A O 1
ATOM 1060 N N . GLY A 1 142 ? -2.395 3.992 -13.18 1 59.19 142 GLY A N 1
ATOM 1061 C CA . GLY A 1 142 ? -1.872 5.145 -13.898 1 59.19 142 GLY A CA 1
ATOM 1062 C C . GLY A 1 142 ? -2.869 5.742 -14.875 1 59.19 142 GLY A C 1
ATOM 1063 O O . GLY A 1 142 ? -3.844 5.09 -15.25 1 59.19 142 GLY A O 1
ATOM 1064 N N . GLU A 1 143 ? -3.279 7 -14.914 1 46.56 143 GLU A N 1
ATOM 1065 C CA . GLU A 1 143 ? -4.031 7.621 -16 1 46.56 143 GLU A CA 1
ATOM 1066 C C . GLU A 1 143 ? -3.398 7.312 -17.359 1 46.56 143 GLU A C 1
ATOM 1068 O O . GLU A 1 143 ? -2.189 7.477 -17.531 1 46.56 143 GLU A O 1
ATOM 1073 N N . ASP A 1 144 ? -3.699 6.199 -18.047 1 36.75 144 ASP A N 1
ATOM 1074 C CA . ASP A 1 144 ? -3.414 6.355 -19.469 1 36.75 144 ASP A CA 1
ATOM 1075 C C . ASP A 1 144 ? -4.047 7.633 -20.016 1 36.75 144 ASP A C 1
ATOM 1077 O O . ASP A 1 144 ? -5.152 8.008 -19.625 1 36.75 144 ASP A O 1
ATOM 1081 N N . MET B 1 1 ? 12.008 5.148 -8.492 1 82.31 1 MET B N 1
ATOM 1082 C CA . MET B 1 1 ? 12.227 4.598 -7.156 1 82.31 1 MET B CA 1
ATOM 1083 C C . MET B 1 1 ? 11.875 5.621 -6.082 1 82.31 1 MET B C 1
ATOM 1085 O O . MET B 1 1 ? 11.648 6.797 -6.387 1 82.31 1 MET B O 1
ATOM 1089 N N . TYR B 1 2 ? 11.625 5.09 -4.758 1 94.38 2 TYR B N 1
ATOM 1090 C CA . TYR B 1 2 ? 11.148 5.977 -3.701 1 94.38 2 TYR B CA 1
ATOM 1091 C C . TYR B 1 2 ? 12.25 6.922 -3.244 1 94.38 2 TYR B C 1
ATOM 1093 O O . TYR B 1 2 ? 13.141 6.527 -2.492 1 94.38 2 TYR B O 1
ATOM 1101 N N . ASP B 1 3 ? 12.211 8.219 -3.75 1 98.31 3 ASP B N 1
ATOM 1102 C CA . ASP B 1 3 ? 13.172 9.234 -3.334 1 98.31 3 ASP B CA 1
ATOM 1103 C C . ASP B 1 3 ? 12.641 10.039 -2.152 1 98.31 3 ASP B C 1
ATOM 1105 O O . ASP B 1 3 ? 13.414 10.508 -1.313 1 98.31 3 ASP B O 1
ATOM 1109 N N . THR B 1 4 ? 11.391 10.281 -2.162 1 98.81 4 THR B N 1
ATOM 1110 C CA . THR B 1 4 ? 10.703 10.984 -1.084 1 98.81 4 THR B CA 1
ATOM 1111 C C . THR B 1 4 ? 9.461 10.219 -0.636 1 98.81 4 THR B C 1
ATOM 1113 O O . THR B 1 4 ? 8.555 9.984 -1.432 1 98.81 4 THR B O 1
ATOM 1116 N N . ILE B 1 5 ? 9.422 9.82 0.614 1 98.94 5 ILE B N 1
ATOM 1117 C CA . ILE B 1 5 ? 8.328 9.047 1.189 1 98.94 5 ILE B CA 1
ATOM 1118 C C . ILE B 1 5 ? 7.539 9.914 2.166 1 98.94 5 ILE B C 1
ATOM 1120 O O . ILE B 1 5 ? 8.109 10.5 3.09 1 98.94 5 ILE B O 1
ATOM 1124 N N . LEU B 1 6 ? 6.277 10.055 1.917 1 98.94 6 LEU B N 1
ATOM 1125 C CA . LEU B 1 6 ? 5.383 10.75 2.832 1 98.94 6 LEU B CA 1
ATOM 1126 C C . LEU B 1 6 ? 4.715 9.773 3.791 1 98.94 6 LEU B C 1
ATOM 1128 O O . LEU B 1 6 ? 4.23 8.719 3.371 1 98.94 6 LEU B O 1
ATOM 1132 N N . VAL B 1 7 ? 4.684 10.086 5.043 1 98.94 7 VAL B N 1
ATOM 1133 C CA . VAL B 1 7 ? 3.943 9.297 6.023 1 98.94 7 VAL B CA 1
ATOM 1134 C C . VAL B 1 7 ? 3.016 10.211 6.824 1 98.94 7 VAL B C 1
ATOM 1136 O O . VAL B 1 7 ? 3.467 10.953 7.699 1 98.94 7 VAL B O 1
ATOM 1139 N N . PRO B 1 8 ? 1.734 10.211 6.488 1 98.75 8 PRO B N 1
ATOM 1140 C CA . PRO B 1 8 ? 0.773 10.898 7.352 1 98.75 8 PRO B CA 1
ATOM 1141 C C . PRO B 1 8 ? 0.588 10.203 8.695 1 98.75 8 PRO B C 1
ATOM 1143 O O . PRO B 1 8 ? 0.682 8.977 8.781 1 98.75 8 PRO B O 1
ATOM 1146 N N . THR B 1 9 ? 0.316 11 9.742 1 98 9 THR B N 1
ATOM 1147 C CA . THR B 1 9 ? 0.095 10.438 11.07 1 98 9 THR B CA 1
ATOM 1148 C C . THR B 1 9 ? -0.993 11.211 11.812 1 98 9 THR B C 1
ATOM 1150 O O . THR B 1 9 ? -1.195 12.398 11.562 1 98 9 THR B O 1
ATOM 1153 N N . ASP B 1 10 ? -1.676 10.5 12.641 1 95.75 10 ASP B N 1
ATOM 1154 C CA . ASP B 1 10 ? -2.596 11.164 13.555 1 95.75 10 ASP B CA 1
ATOM 1155 C C . ASP B 1 10 ? -2.168 10.961 15.008 1 95.75 10 ASP B C 1
ATOM 1157 O O . ASP B 1 10 ? -2.932 11.25 15.93 1 95.75 10 ASP B O 1
ATOM 1161 N N . GLY B 1 11 ? -0.944 10.367 15.156 1 95.75 11 GLY B N 1
ATOM 1162 C CA . GLY B 1 11 ? -0.383 10.188 16.484 1 95.75 11 GLY B CA 1
ATOM 1163 C C . GLY B 1 11 ? -0.827 8.898 17.156 1 95.75 11 GLY B C 1
ATOM 1164 O O . GLY B 1 11 ? -0.365 8.57 18.25 1 95.75 11 GLY B O 1
ATOM 1165 N N . SER B 1 12 ? -1.723 8.102 16.578 1 94.19 12 SER B N 1
ATOM 1166 C CA . SER B 1 12 ? -2.182 6.836 17.125 1 94.19 12 SER B CA 1
ATOM 1167 C C . SER B 1 12 ? -1.095 5.77 17.047 1 94.19 12 SER B C 1
ATOM 1169 O O . SER B 1 12 ? -0.167 5.879 16.25 1 94.19 12 SER B O 1
ATOM 1171 N N . PRO B 1 13 ? -1.169 4.746 17.891 1 93.88 13 PRO B N 1
ATOM 1172 C CA . PRO B 1 13 ? -0.221 3.635 17.797 1 93.88 13 PRO B CA 1
ATOM 1173 C C . PRO B 1 13 ? -0.202 2.99 16.406 1 93.88 13 PRO B C 1
ATOM 1175 O O . PRO B 1 13 ? 0.865 2.623 15.914 1 93.88 13 PRO B O 1
ATOM 1178 N N . GLU B 1 14 ? -1.348 2.902 15.781 1 93.06 14 GLU B N 1
ATOM 1179 C CA . GLU B 1 14 ? -1.444 2.33 14.445 1 93.06 14 GLU B CA 1
ATOM 1180 C C . GLU B 1 14 ? -0.679 3.174 13.43 1 93.06 14 GLU B C 1
ATOM 1182 O O . GLU B 1 14 ? 0.038 2.635 12.578 1 93.06 14 GLU B O 1
ATOM 1187 N N . SER B 1 15 ? -0.873 4.484 13.578 1 95.88 15 SER B N 1
ATOM 1188 C CA . SER B 1 15 ? -0.177 5.355 12.633 1 95.88 15 SER B CA 1
ATOM 1189 C C . SER B 1 15 ? 1.331 5.316 12.859 1 95.88 15 SER B C 1
ATOM 1191 O O . SER B 1 15 ? 2.107 5.484 11.914 1 95.88 15 SER B O 1
ATOM 1193 N N . LEU B 1 16 ? 1.771 5.055 14.094 1 96.75 16 LEU B N 1
ATOM 1194 C CA . LEU B 1 16 ? 3.201 4.98 14.375 1 96.75 16 LEU B CA 1
ATOM 1195 C C . LEU B 1 16 ? 3.803 3.707 13.789 1 96.75 16 LEU B C 1
ATOM 1197 O O . LEU B 1 16 ? 4.984 3.676 13.438 1 96.75 16 LEU B O 1
ATOM 1201 N N . THR B 1 17 ? 2.992 2.654 13.656 1 96 17 THR B N 1
ATOM 1202 C CA . THR B 1 17 ? 3.461 1.468 12.945 1 96 17 THR B CA 1
ATOM 1203 C C . THR B 1 17 ? 3.824 1.807 11.508 1 96 17 THR B C 1
ATOM 1205 O O . THR B 1 17 ? 4.809 1.291 10.969 1 96 17 THR B O 1
ATOM 1208 N N . ALA B 1 18 ? 3.012 2.688 10.891 1 97.81 18 ALA B N 1
ATOM 1209 C CA . ALA B 1 18 ? 3.314 3.145 9.531 1 97.81 18 ALA B CA 1
ATOM 1210 C C . ALA B 1 18 ? 4.594 3.977 9.508 1 97.81 18 ALA B C 1
ATOM 1212 O O . ALA B 1 18 ? 5.355 3.922 8.539 1 97.81 18 ALA B O 1
ATOM 1213 N N . VAL B 1 19 ? 4.809 4.742 10.562 1 98.38 19 VAL B N 1
ATOM 1214 C CA . VAL B 1 19 ? 6.031 5.535 10.664 1 98.38 19 VAL B CA 1
ATOM 1215 C C . VAL B 1 19 ? 7.246 4.613 10.703 1 98.38 19 VAL B C 1
ATOM 1217 O O . VAL B 1 19 ? 8.242 4.863 10.023 1 98.38 19 VAL B O 1
ATOM 1220 N N . ASP B 1 20 ? 7.188 3.559 11.469 1 98.06 20 ASP B N 1
ATOM 1221 C CA . ASP B 1 20 ? 8.281 2.592 11.523 1 98.06 20 ASP B CA 1
ATOM 1222 C C . ASP B 1 20 ? 8.547 1.982 10.148 1 98.06 20 ASP B C 1
ATOM 1224 O O . ASP B 1 20 ? 9.695 1.877 9.727 1 98.06 20 ASP B O 1
ATOM 1228 N N . GLU B 1 21 ? 7.484 1.575 9.492 1 98.06 21 GLU B N 1
ATOM 1229 C CA . GLU B 1 21 ? 7.605 1.015 8.148 1 98.06 21 GLU B CA 1
ATOM 1230 C C . GLU B 1 21 ? 8.234 2.018 7.188 1 98.06 21 GLU B C 1
ATOM 1232 O O . GLU B 1 21 ? 9.133 1.667 6.418 1 98.06 21 GLU B O 1
ATOM 1237 N N . ALA B 1 22 ? 7.73 3.244 7.238 1 98.75 22 ALA B N 1
ATOM 1238 C CA . ALA B 1 22 ? 8.234 4.301 6.363 1 98.75 22 ALA B CA 1
ATOM 1239 C C . ALA B 1 22 ? 9.719 4.57 6.625 1 98.75 22 ALA B C 1
ATOM 1241 O O . ALA B 1 22 ? 10.5 4.754 5.688 1 98.75 22 ALA B O 1
ATOM 1242 N N . ALA B 1 23 ? 10.086 4.602 7.867 1 98.75 23 ALA B N 1
AT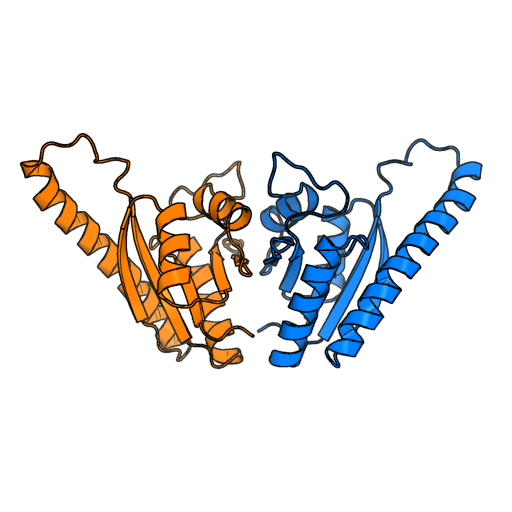OM 1243 C CA . ALA B 1 23 ? 11.484 4.84 8.234 1 98.75 23 ALA B CA 1
ATOM 1244 C C . ALA B 1 23 ? 12.383 3.709 7.738 1 98.75 23 ALA B C 1
ATOM 1246 O O . ALA B 1 23 ? 13.461 3.959 7.199 1 98.75 23 ALA B O 1
ATOM 1247 N N . ASP B 1 24 ? 11.961 2.479 7.91 1 98.06 24 ASP B N 1
ATOM 1248 C CA . ASP B 1 24 ? 12.719 1.329 7.426 1 98.06 24 ASP B CA 1
ATOM 1249 C C . ASP B 1 24 ? 12.914 1.397 5.91 1 98.06 24 ASP B C 1
ATOM 1251 O O . ASP B 1 24 ? 14.016 1.164 5.41 1 98.06 24 ASP B O 1
ATOM 1255 N N . LEU B 1 25 ? 11.852 1.726 5.234 1 98.25 25 LEU B N 1
ATOM 1256 C CA . LEU B 1 25 ? 11.914 1.833 3.779 1 98.25 25 LEU B CA 1
ATOM 1257 C C . LEU B 1 25 ? 12.828 2.979 3.355 1 98.25 25 LEU B C 1
ATOM 1259 O O . LEU B 1 25 ? 13.648 2.82 2.449 1 98.25 25 LEU B O 1
ATOM 1263 N N . ALA B 1 26 ? 12.625 4.109 4.004 1 98.5 26 ALA B N 1
ATOM 1264 C CA . ALA B 1 26 ? 13.461 5.266 3.699 1 98.5 26 ALA B CA 1
ATOM 1265 C C . ALA B 1 26 ? 14.945 4.945 3.906 1 98.5 26 ALA B C 1
ATOM 1267 O O . ALA B 1 26 ? 15.789 5.316 3.086 1 98.5 26 ALA B O 1
ATOM 1268 N N . SER B 1 27 ? 15.211 4.277 5.016 1 98 27 SER B N 1
ATOM 1269 C CA . SER B 1 27 ? 16.594 3.885 5.309 1 98 27 SER B CA 1
ATOM 1270 C C . SER B 1 27 ? 17.141 2.955 4.23 1 98 27 SER B C 1
ATOM 1272 O O . SER B 1 27 ? 18.25 3.162 3.732 1 98 27 SER B O 1
ATOM 1274 N N . ALA B 1 28 ? 16.406 1.967 3.863 1 97.19 28 ALA B N 1
ATOM 1275 C CA . ALA B 1 28 ? 16.844 0.942 2.92 1 97.19 28 ALA B CA 1
ATOM 1276 C C . ALA B 1 28 ? 17.047 1.529 1.526 1 97.19 28 ALA B C 1
ATOM 1278 O O . ALA B 1 28 ? 17.891 1.063 0.768 1 97.19 28 ALA B O 1
ATOM 1279 N N . LEU B 1 29 ? 16.297 2.561 1.228 1 97.62 29 LEU B N 1
ATOM 1280 C CA . LEU B 1 29 ? 16.312 3.104 -0.127 1 97.62 29 LEU B CA 1
ATOM 1281 C C . LEU B 1 29 ? 17.062 4.422 -0.177 1 97.62 29 LEU B C 1
ATOM 1283 O O . LEU B 1 29 ? 17.125 5.074 -1.224 1 97.62 29 LEU B O 1
ATOM 1287 N N . ASP B 1 30 ? 17.594 4.801 1.002 1 97.38 30 ASP B N 1
ATOM 1288 C CA . ASP B 1 30 ? 18.219 6.109 1.118 1 97.38 30 ASP B CA 1
ATOM 1289 C C . ASP B 1 30 ? 17.297 7.219 0.63 1 97.38 30 ASP B C 1
ATOM 1291 O O . ASP B 1 30 ? 17.703 8.07 -0.166 1 97.38 30 ASP B O 1
ATOM 1295 N N . ALA B 1 31 ? 16.062 7.156 1.021 1 98.44 31 ALA B N 1
ATOM 1296 C CA . ALA B 1 31 ? 15.016 8.094 0.633 1 98.44 31 ALA B CA 1
ATOM 1297 C C . ALA B 1 31 ? 14.797 9.156 1.709 1 98.44 31 ALA B C 1
ATOM 1299 O O . ALA B 1 31 ? 15.109 8.93 2.881 1 98.44 31 ALA B O 1
ATOM 1300 N N . ASP B 1 32 ? 14.289 10.328 1.323 1 98.75 32 ASP B N 1
ATOM 1301 C CA . ASP B 1 32 ? 13.828 11.344 2.266 1 98.75 32 ASP B CA 1
ATOM 1302 C C . ASP B 1 32 ? 12.492 10.938 2.893 1 98.75 32 ASP B C 1
ATOM 1304 O O . ASP B 1 32 ? 11.602 10.453 2.199 1 98.75 32 ASP B O 1
ATOM 1308 N N . LEU B 1 33 ? 12.375 11.133 4.191 1 98.88 33 LEU B N 1
ATOM 1309 C CA . LEU B 1 33 ? 11.133 10.867 4.906 1 98.88 33 LEU B CA 1
ATOM 1310 C C . LEU B 1 33 ? 10.461 12.172 5.332 1 98.88 33 LEU B C 1
ATOM 1312 O O . LEU B 1 33 ? 11.094 13.031 5.941 1 98.88 33 LEU B O 1
ATOM 1316 N N . VAL B 1 34 ? 9.25 12.328 4.949 1 98.94 34 VAL B N 1
ATOM 1317 C CA . VAL B 1 34 ? 8.453 13.5 5.312 1 98.94 34 VAL B CA 1
ATOM 1318 C C . VAL B 1 34 ? 7.199 13.055 6.059 1 98.94 34 VAL B C 1
ATOM 1320 O O . VAL B 1 34 ? 6.48 12.156 5.602 1 98.94 34 VAL B O 1
ATOM 1323 N N . ALA B 1 35 ? 6.973 13.633 7.215 1 98.94 35 ALA B N 1
ATOM 1324 C CA . ALA B 1 35 ? 5.797 13.312 8.016 1 98.94 35 ALA B CA 1
ATOM 1325 C C . ALA B 1 35 ? 4.812 14.477 8.039 1 98.94 35 ALA B C 1
ATOM 1327 O O . ALA B 1 35 ? 5.219 15.641 8.094 1 98.94 35 ALA B O 1
ATOM 1328 N N . LEU B 1 36 ? 3.568 14.125 8 1 98.94 36 LEU B N 1
ATOM 1329 C CA . LEU B 1 36 ? 2.504 15.117 7.902 1 98.94 36 LEU B CA 1
ATOM 1330 C C . LEU B 1 36 ? 1.428 14.867 8.953 1 98.94 36 LEU B C 1
ATOM 1332 O O . LEU B 1 36 ? 1.008 13.727 9.156 1 98.94 36 LEU B O 1
ATOM 1336 N N . TYR B 1 37 ? 1.072 15.875 9.648 1 98.62 37 TYR B N 1
ATOM 1337 C CA . TYR B 1 37 ? -0.128 15.898 10.477 1 98.62 37 TYR B CA 1
ATOM 1338 C C . TYR B 1 37 ? -1.154 16.875 9.93 1 98.62 37 TYR B C 1
ATOM 1340 O O . TYR B 1 37 ? -0.824 18.031 9.633 1 98.62 37 TYR B O 1
ATOM 1348 N N . VAL B 1 38 ? -2.406 16.391 9.75 1 97 38 VAL B N 1
ATOM 1349 C CA . VAL B 1 38 ? -3.484 17.234 9.242 1 97 38 VAL B CA 1
ATOM 1350 C C . VAL B 1 38 ? -4.477 17.547 10.359 1 97 38 VAL B C 1
ATOM 1352 O O . VAL B 1 38 ? -5.07 16.641 10.938 1 97 38 VAL B O 1
ATOM 1355 N N . VAL B 1 39 ? -4.582 18.766 10.688 1 94.25 39 VAL B N 1
ATOM 1356 C CA . VAL B 1 39 ? -5.668 19.203 11.547 1 94.25 39 VAL B CA 1
ATOM 1357 C C . VAL B 1 39 ? -6.984 19.188 10.773 1 94.25 39 VAL B C 1
ATOM 1359 O O . VAL B 1 39 ? -7.18 19.984 9.844 1 94.25 39 VAL B O 1
ATOM 1362 N N . ASP B 1 40 ? -7.812 18.25 11.141 1 89.69 40 ASP B N 1
ATOM 1363 C CA . ASP B 1 40 ? -9.094 18.078 10.461 1 89.69 40 ASP B CA 1
ATOM 1364 C C . ASP B 1 40 ? -10.031 19.25 10.766 1 89.69 40 ASP B C 1
ATOM 1366 O O . ASP B 1 40 ? -10.578 19.344 11.867 1 89.69 40 ASP B O 1
ATOM 1370 N N . THR B 1 41 ? -10.266 20.141 9.82 1 82.06 41 THR B N 1
ATOM 1371 C CA . THR B 1 41 ? -11.031 21.359 10.039 1 82.06 41 THR B CA 1
ATOM 1372 C C . THR B 1 41 ? -12.5 21.141 9.703 1 82.06 41 THR B C 1
ATOM 1374 O O . THR B 1 41 ? -13.328 22.031 9.93 1 82.06 41 THR B O 1
ATOM 1377 N N . ARG B 1 42 ? -12.891 20 9.203 1 81.19 42 ARG B N 1
ATOM 1378 C CA . ARG B 1 42 ? -14.281 19.766 8.844 1 81.19 42 ARG B CA 1
ATOM 1379 C C . ARG B 1 42 ? -15.195 19.906 10.047 1 81.19 42 ARG B C 1
ATOM 1381 O O . ARG B 1 42 ? -16.344 20.328 9.914 1 81.19 42 ARG B O 1
ATOM 1388 N N . ASP B 1 43 ? -14.648 19.594 11.133 1 71.19 43 ASP B N 1
ATOM 1389 C CA . ASP B 1 43 ? -15.484 19.578 12.328 1 71.19 43 ASP B CA 1
ATOM 1390 C C . ASP B 1 43 ? -15.625 20.969 12.93 1 71.19 43 ASP B C 1
ATOM 1392 O O . ASP B 1 43 ? -16.469 21.203 13.805 1 71.19 43 ASP B O 1
ATOM 1396 N N . TYR B 1 44 ? -14.953 21.891 12.477 1 74.56 44 TYR B N 1
ATOM 1397 C CA . TYR B 1 44 ? -14.898 23.156 13.195 1 74.56 44 TYR B CA 1
ATOM 1398 C C . TYR B 1 44 ? -15.32 24.312 12.289 1 74.56 44 TYR B C 1
ATOM 1400 O O . TYR B 1 44 ? -15.242 25.484 12.688 1 74.56 44 TYR B O 1
ATOM 1408 N N . ALA B 1 45 ? -15.805 23.984 11.156 1 70.69 45 ALA B N 1
ATOM 1409 C CA . ALA B 1 45 ? -16.109 25 10.164 1 70.69 45 ALA B CA 1
ATOM 1410 C C . ALA B 1 45 ? -17.25 25.906 10.648 1 70.69 45 ALA B C 1
ATOM 1412 O O . ALA B 1 45 ? -17.359 27.062 10.211 1 70.69 45 ALA B O 1
ATOM 1413 N N . THR B 1 46 ? -17.938 25.422 11.656 1 73.88 46 THR B N 1
ATOM 1414 C CA . THR B 1 46 ? -19.109 26.188 12.062 1 73.88 46 THR B CA 1
ATOM 1415 C C . THR B 1 46 ? -18.844 26.953 13.352 1 73.88 46 THR B C 1
ATOM 1417 O O . THR B 1 46 ? -19.703 27.672 13.852 1 73.88 46 THR B O 1
ATOM 1420 N N . LEU B 1 47 ? -17.641 26.781 13.875 1 75.25 47 LEU B N 1
ATOM 1421 C CA . LEU B 1 47 ? -17.375 27.406 15.164 1 75.25 47 LEU B CA 1
ATOM 1422 C C . LEU B 1 47 ? -17.156 28.906 15 1 75.25 47 LEU B C 1
ATOM 1424 O O . LEU B 1 47 ? -16.625 29.359 13.977 1 75.25 47 LEU B O 1
ATOM 1428 N N . PRO B 1 48 ? -17.656 29.609 16.062 1 76.25 48 PRO B N 1
ATOM 1429 C CA . PRO B 1 48 ? -17.359 31.047 16.062 1 76.25 48 PRO B CA 1
ATOM 1430 C C . PRO B 1 48 ? -15.859 31.344 16 1 76.25 48 PRO B C 1
ATOM 1432 O O . PRO B 1 48 ? -15.047 30.531 16.453 1 76.25 48 PRO B O 1
ATOM 1435 N N . GLU B 1 49 ? -15.484 32.438 15.445 1 72.31 49 GLU B N 1
ATOM 1436 C CA . GLU B 1 49 ? -14.102 32.844 15.188 1 72.31 49 GLU B CA 1
ATOM 1437 C C . GLU B 1 49 ? -13.273 32.812 16.469 1 72.31 49 GLU B C 1
ATOM 1439 O O . GLU B 1 49 ? -12.109 32.406 16.469 1 72.31 49 GLU B O 1
ATOM 1444 N N . THR B 1 50 ? -13.797 33.438 17.625 1 73.38 50 THR B N 1
ATOM 1445 C CA . THR B 1 50 ? -13.07 33.531 18.891 1 73.38 50 THR B CA 1
ATOM 1446 C C . THR B 1 50 ? -12.703 32.156 19.406 1 73.38 50 THR B C 1
ATOM 1448 O O . THR B 1 50 ? -11.625 31.969 19.969 1 73.38 50 THR B O 1
ATOM 1451 N N . LYS B 1 51 ? -13.555 31.266 19.297 1 76.69 51 LYS B N 1
ATOM 1452 C CA . LYS B 1 51 ? -13.336 29.906 19.766 1 76.69 51 LYS B CA 1
ATOM 1453 C C . LYS B 1 51 ? -12.406 29.141 18.828 1 76.69 51 LYS B C 1
ATOM 14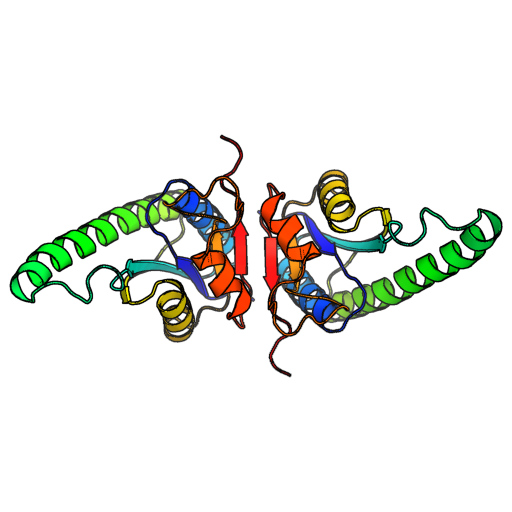55 O O . LYS B 1 51 ? -11.68 28.25 19.266 1 76.69 51 LYS B O 1
ATOM 1460 N N . TRP B 1 52 ? -12.195 29.766 17.719 1 77.31 52 TRP B N 1
ATOM 1461 C CA . TRP B 1 52 ? -11.398 29.078 16.703 1 77.31 52 TRP B CA 1
ATOM 1462 C C . TRP B 1 52 ? -9.906 29.266 16.984 1 77.31 52 TRP B C 1
ATOM 1464 O O . TRP B 1 52 ? -9.117 28.328 16.797 1 77.31 52 TRP B O 1
ATOM 1474 N N . VAL B 1 53 ? -9.609 30.453 17.516 1 76.69 53 VAL B N 1
ATOM 1475 C CA . VAL B 1 53 ? -8.195 30.719 17.719 1 76.69 53 VAL B CA 1
ATOM 1476 C C . VAL B 1 53 ? -7.617 29.766 18.766 1 76.69 53 VAL B C 1
ATOM 1478 O O . VAL B 1 53 ? -6.562 29.172 18.547 1 76.69 53 VAL B O 1
ATOM 1481 N N . THR B 1 54 ? -8.297 29.719 19.969 1 81.12 54 THR B N 1
ATOM 1482 C CA . THR B 1 54 ? -7.832 28.844 21.047 1 81.12 54 THR B CA 1
ATOM 1483 C C . THR B 1 54 ? -7.863 27.391 20.594 1 81.12 54 THR B C 1
ATOM 1485 O O . THR B 1 54 ? -6.926 26.625 20.859 1 81.12 54 THR B O 1
ATOM 1488 N N . LEU B 1 55 ? -8.844 27.078 19.922 1 84.44 55 LEU B N 1
ATOM 1489 C CA . LEU B 1 55 ? -9.008 25.703 19.469 1 84.44 55 LEU B CA 1
ATOM 1490 C C . LEU B 1 55 ? -7.953 25.359 18.422 1 84.44 55 LEU B C 1
ATOM 1492 O O . LEU B 1 55 ? -7.371 24.266 18.453 1 84.44 55 LEU B O 1
ATOM 1496 N N . ALA B 1 56 ? -7.699 26.312 17.625 1 83.25 56 ALA B N 1
ATOM 1497 C CA . ALA B 1 56 ? -6.699 26.109 16.578 1 83.25 56 ALA B CA 1
ATOM 1498 C C . ALA B 1 56 ? -5.324 25.844 17.172 1 83.25 56 ALA B C 1
ATOM 1500 O O . ALA B 1 56 ? -4.59 24.969 16.703 1 83.25 56 ALA B O 1
ATOM 1501 N N . GLU B 1 57 ? -5.027 26.609 18.172 1 86.62 57 GLU B N 1
ATOM 1502 C CA . GLU B 1 57 ? -3.74 26.438 18.844 1 86.62 57 GLU B CA 1
ATOM 1503 C C . GLU B 1 57 ? -3.639 25.047 19.484 1 86.62 57 GLU B C 1
ATOM 1505 O O . GLU B 1 57 ? -2.588 24.406 19.438 1 86.62 57 GLU B O 1
ATOM 1510 N N . GLU B 1 58 ? -4.688 24.703 20.094 1 90.38 58 GLU B N 1
ATOM 1511 C CA . GLU B 1 58 ? -4.711 23.391 20.75 1 90.38 58 GLU B CA 1
ATOM 1512 C C . GLU B 1 58 ? -4.547 22.266 19.734 1 90.38 58 GLU B C 1
ATOM 1514 O O . GLU B 1 58 ? -3.838 21.281 19.984 1 90.38 58 GLU B O 1
ATOM 1519 N N . LEU B 1 59 ? -5.195 22.438 18.688 1 89.69 59 LEU B N 1
ATOM 1520 C CA . LEU B 1 59 ? -5.133 21.422 17.641 1 89.69 59 LEU B CA 1
ATOM 1521 C C . LEU B 1 59 ? -3.74 21.359 17.031 1 89.69 59 LEU B C 1
ATOM 1523 O O . LEU B 1 59 ? -3.234 20.266 16.734 1 89.69 59 LEU B O 1
ATOM 1527 N N . GLU B 1 60 ? -3.158 22.469 16.828 1 91.12 60 GLU B N 1
ATOM 1528 C CA . GLU B 1 60 ? -1.792 22.516 16.328 1 91.12 60 GLU B CA 1
ATOM 1529 C C . GLU B 1 60 ? -0.813 21.875 17.297 1 91.12 60 GLU B C 1
ATOM 1531 O O . GLU B 1 60 ? 0.119 21.188 16.875 1 91.12 60 GLU B O 1
ATOM 1536 N N . GLN B 1 61 ? -1.007 22.109 18.562 1 94.19 61 GLN B N 1
ATOM 1537 C CA . GLN B 1 61 ? -0.143 21.516 19.578 1 94.19 61 GLN B CA 1
ATOM 1538 C C . GLN B 1 61 ? -0.276 19.984 19.578 1 94.19 61 GLN B C 1
ATOM 1540 O O . GLN B 1 61 ? 0.709 19.281 19.781 1 94.19 61 GLN B O 1
ATOM 1545 N N . ALA B 1 62 ? -1.449 19.562 19.438 1 94.56 62 ALA B N 1
ATOM 1546 C CA . ALA B 1 62 ? -1.663 18.125 19.328 1 94.56 62 ALA B CA 1
ATOM 1547 C C . ALA B 1 62 ? -0.879 17.547 18.156 1 94.56 62 ALA B C 1
ATOM 1549 O O . ALA B 1 62 ? -0.287 16.469 18.281 1 94.56 62 ALA B O 1
ATOM 1550 N N . GLY B 1 63 ? -0.865 18.281 17.031 1 97.31 63 GLY B N 1
ATOM 1551 C CA . GLY B 1 63 ? -0.084 17.875 15.875 1 97.31 63 GLY B CA 1
ATOM 1552 C C . GLY B 1 63 ? 1.407 17.812 16.141 1 97.31 63 GLY B C 1
ATOM 1553 O O . GLY B 1 63 ? 2.082 16.859 15.758 1 97.31 63 GLY B O 1
ATOM 1554 N N . GLU B 1 64 ? 1.835 18.828 16.875 1 97.75 64 GLU B N 1
ATOM 1555 C CA . GLU B 1 64 ? 3.254 18.891 17.219 1 97.75 64 GLU B CA 1
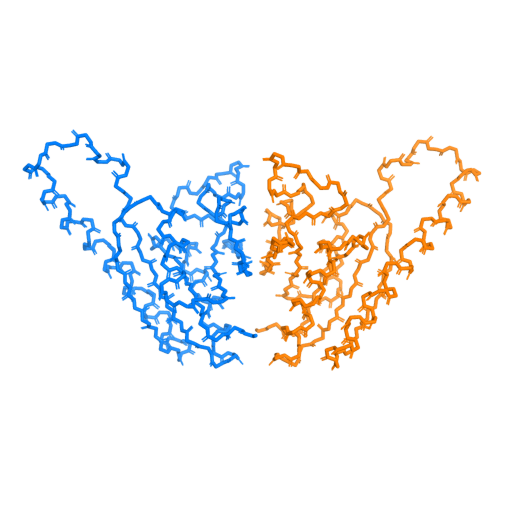ATOM 1556 C C . GLU B 1 64 ? 3.648 17.719 18.109 1 97.75 64 GLU B C 1
ATOM 1558 O O . GLU B 1 64 ? 4.727 17.141 17.953 1 97.75 64 GLU B O 1
ATOM 1563 N N . ARG B 1 65 ? 2.801 17.359 19 1 98.06 65 ARG B N 1
ATOM 1564 C CA . ARG B 1 65 ? 3.068 16.219 19.859 1 98.06 65 ARG B CA 1
ATOM 1565 C C . ARG B 1 65 ? 3.102 14.922 19.062 1 98.06 65 ARG B C 1
ATOM 1567 O O . ARG B 1 65 ? 3.961 14.062 19.297 1 98.06 65 ARG B O 1
ATOM 1574 N N . ALA B 1 66 ? 2.16 14.781 18.188 1 98.06 66 ALA B N 1
ATOM 1575 C CA . ALA B 1 66 ? 2.129 13.602 17.328 1 98.06 66 ALA B CA 1
ATOM 1576 C C . ALA B 1 66 ? 3.402 13.5 16.484 1 98.06 66 ALA B C 1
ATOM 1578 O O . ALA B 1 66 ? 3.984 12.422 16.359 1 98.06 66 ALA B O 1
ATOM 1579 N N . LEU B 1 67 ? 3.859 14.625 15.953 1 98.81 67 LEU B N 1
ATOM 1580 C CA . LEU B 1 67 ? 5.027 14.633 15.078 1 98.81 67 LEU B CA 1
ATOM 1581 C C . LEU B 1 67 ? 6.309 14.422 15.883 1 98.81 67 LEU B C 1
ATOM 1583 O O . LEU B 1 67 ? 7.285 13.875 15.367 1 98.81 67 LEU B O 1
ATOM 1587 N N . ALA B 1 68 ? 6.289 14.836 17.141 1 98.81 68 ALA B N 1
ATOM 1588 C CA . ALA B 1 68 ? 7.43 14.539 18 1 98.81 68 ALA B CA 1
ATOM 1589 C C . ALA B 1 68 ? 7.617 13.039 18.156 1 98.81 68 ALA B C 1
ATOM 1591 O O . ALA B 1 68 ? 8.75 12.547 18.219 1 98.81 68 ALA B O 1
ATOM 1592 N N . LYS B 1 69 ? 6.559 12.297 18.266 1 98.69 69 LYS B N 1
ATOM 1593 C CA . LYS B 1 69 ? 6.633 10.844 18.312 1 98.69 69 LYS B CA 1
ATOM 1594 C C . LYS B 1 69 ? 7.223 10.281 17.031 1 98.69 69 LYS B C 1
ATOM 1596 O O . LYS B 1 69 ? 7.984 9.312 17.062 1 98.69 69 LYS B O 1
ATOM 1601 N N . VAL B 1 70 ? 6.84 10.867 15.914 1 98.81 70 VAL B N 1
ATOM 1602 C CA . VAL B 1 70 ? 7.371 10.453 14.617 1 98.81 70 VAL B CA 1
ATOM 1603 C C . VAL B 1 70 ? 8.883 10.656 14.594 1 98.81 70 VAL B C 1
ATOM 1605 O O . VAL B 1 70 ? 9.633 9.781 14.164 1 98.81 70 VAL B O 1
ATOM 1608 N N . GLU B 1 71 ? 9.312 11.836 15.039 1 98.88 71 GLU B N 1
ATOM 1609 C CA . GLU B 1 71 ? 10.734 12.141 15.07 1 98.88 71 GLU B CA 1
ATOM 1610 C C . GLU B 1 71 ? 11.5 11.141 15.93 1 98.88 71 GLU B C 1
ATOM 1612 O O . GLU B 1 71 ? 12.586 10.688 15.547 1 98.88 71 GLU B O 1
ATOM 1617 N N . LYS B 1 72 ? 10.906 10.836 17.047 1 98.69 72 LYS B N 1
ATOM 1618 C CA . LYS B 1 72 ? 11.539 9.859 17.922 1 98.69 72 LYS B CA 1
ATOM 1619 C C . LYS B 1 72 ? 11.672 8.5 17.234 1 98.69 72 LYS B C 1
ATOM 1621 O O . LYS B 1 72 ? 12.734 7.879 17.281 1 98.69 72 LYS B O 1
ATOM 1626 N N . ARG B 1 73 ? 10.672 7.984 16.594 1 98.44 73 ARG B N 1
ATOM 1627 C CA . ARG B 1 73 ? 10.703 6.703 15.906 1 98.44 73 ARG B CA 1
ATOM 1628 C C . ARG B 1 73 ? 11.703 6.723 14.758 1 98.44 73 ARG B C 1
ATOM 1630 O O . ARG B 1 73 ? 12.453 5.762 14.562 1 98.44 73 ARG B O 1
ATOM 1637 N N . ALA B 1 74 ? 11.633 7.82 13.977 1 98.69 74 ALA B N 1
ATOM 1638 C CA . ALA B 1 74 ? 12.57 7.953 12.859 1 98.69 74 ALA B CA 1
ATOM 1639 C C . ALA B 1 74 ? 14.016 7.91 13.352 1 98.69 74 ALA B C 1
ATOM 1641 O O . ALA B 1 74 ? 14.867 7.277 12.734 1 98.69 74 ALA B O 1
ATOM 1642 N N . ASP B 1 75 ? 14.25 8.562 14.484 1 98.44 75 ASP B N 1
ATOM 1643 C CA . ASP B 1 75 ? 15.578 8.562 15.094 1 98.44 75 ASP B CA 1
ATOM 1644 C C . ASP B 1 75 ? 16 7.148 15.469 1 98.44 75 ASP B C 1
ATOM 1646 O O . ASP B 1 75 ? 17.172 6.781 15.297 1 98.44 75 ASP B O 1
ATOM 1650 N N . GLU B 1 76 ? 15.109 6.395 16 1 97.88 76 GLU B N 1
ATOM 1651 C CA . GLU B 1 76 ? 15.383 5.008 16.375 1 97.88 76 GLU B CA 1
ATOM 1652 C C . GLU B 1 76 ? 15.789 4.176 15.164 1 97.88 76 GLU B C 1
ATOM 1654 O O . GLU B 1 76 ? 16.422 3.129 15.312 1 97.88 76 GLU B O 1
ATOM 1659 N N . HIS B 1 77 ? 15.43 4.633 13.992 1 97.38 77 HIS B N 1
ATOM 1660 C CA . HIS B 1 77 ? 15.781 3.945 12.758 1 97.38 77 HIS B CA 1
ATOM 1661 C C . HIS B 1 77 ? 16.922 4.648 12.039 1 97.38 77 HIS B C 1
ATOM 1663 O O . HIS B 1 77 ? 17.266 4.297 10.906 1 97.38 77 HIS B O 1
ATOM 1669 N N . ASP B 1 78 ? 17.422 5.715 12.68 1 98.06 78 ASP B N 1
ATOM 1670 C CA . ASP B 1 78 ? 18.516 6.512 12.148 1 98.06 78 ASP B CA 1
ATOM 1671 C C . ASP B 1 78 ? 18.141 7.152 10.812 1 98.06 78 ASP B C 1
ATOM 1673 O O . ASP B 1 78 ? 18.938 7.145 9.867 1 98.06 78 ASP B O 1
ATOM 1677 N N . VAL B 1 79 ? 16.922 7.629 10.703 1 98.5 79 VAL B N 1
ATOM 1678 C CA . VAL B 1 79 ? 16.422 8.273 9.5 1 98.5 79 VAL B CA 1
ATOM 1679 C C . VAL B 1 79 ? 16 9.711 9.812 1 98.5 79 VAL B C 1
ATOM 1681 O O . VAL B 1 79 ? 15.164 9.93 10.695 1 98.5 79 VAL B O 1
ATOM 1684 N N . PRO B 1 80 ? 16.625 10.664 9.141 1 9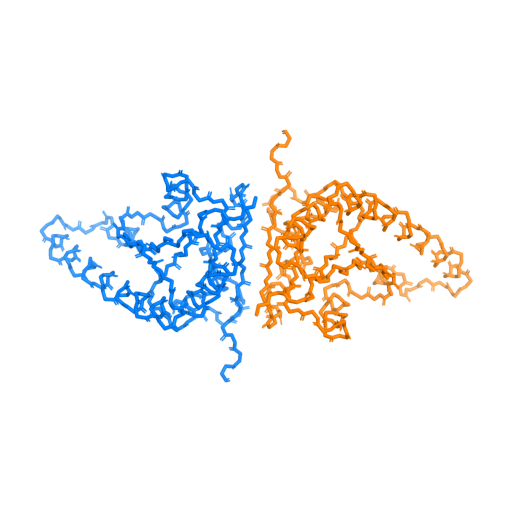8.5 80 PRO B N 1
ATOM 1685 C CA . PRO B 1 80 ? 16.078 12.016 9.297 1 98.5 80 PRO B CA 1
ATOM 1686 C C . PRO B 1 80 ? 14.656 12.148 8.773 1 98.5 80 PRO B C 1
ATOM 1688 O O . PRO B 1 80 ? 14.273 11.461 7.82 1 98.5 80 PRO B O 1
ATOM 1691 N N . VAL B 1 81 ? 13.906 13.023 9.391 1 98.88 81 VAL B N 1
ATOM 1692 C CA . VAL B 1 81 ? 12.523 13.211 8.961 1 98.88 81 VAL B CA 1
ATOM 1693 C C . VAL B 1 81 ? 12.164 14.695 9.031 1 98.88 81 VAL B C 1
ATOM 1695 O O . VAL B 1 81 ? 12.523 15.391 9.977 1 98.88 81 VAL B O 1
ATOM 1698 N N . SER B 1 82 ? 11.562 15.195 7.988 1 98.88 82 SER B N 1
ATOM 1699 C CA . SER B 1 82 ? 10.914 16.5 8.016 1 98.88 82 SER B CA 1
ATOM 1700 C C . SER B 1 82 ? 9.453 16.375 8.422 1 98.88 82 SER B C 1
ATOM 1702 O O . SER B 1 82 ? 8.766 15.445 8.023 1 98.88 82 SER B O 1
ATOM 1704 N N . THR B 1 83 ? 9.016 17.344 9.211 1 98.81 83 THR B N 1
ATOM 1705 C CA . THR B 1 83 ? 7.641 17.266 9.711 1 98.81 83 THR B CA 1
ATOM 1706 C C . THR B 1 83 ? 6.887 18.562 9.398 1 98.81 83 THR B C 1
ATOM 1708 O O . THR B 1 83 ? 7.48 19.641 9.336 1 98.81 83 THR B O 1
ATOM 1711 N N . THR B 1 84 ? 5.594 18.391 9.188 1 98.38 84 THR B N 1
ATOM 1712 C CA . THR B 1 84 ? 4.742 19.547 8.914 1 98.38 84 THR B CA 1
ATOM 1713 C C . THR B 1 84 ? 3.334 19.312 9.461 1 98.38 84 THR B C 1
ATOM 1715 O O . THR B 1 84 ? 2.822 18.188 9.422 1 98.38 84 THR B O 1
ATOM 1718 N N . VAL B 1 85 ? 2.719 20.359 10 1 97.94 85 VAL B N 1
ATOM 1719 C CA . VAL B 1 85 ? 1.299 20.406 10.336 1 97.94 85 VAL B CA 1
ATOM 1720 C C . VAL B 1 85 ? 0.553 21.266 9.32 1 97.94 85 VAL B C 1
ATOM 1722 O O . VAL B 1 85 ? 0.992 22.375 8.992 1 97.94 85 VAL B O 1
ATOM 1725 N N . VAL B 1 86 ? -0.525 20.703 8.82 1 96.56 86 VAL B N 1
ATOM 1726 C CA . VAL B 1 86 ? -1.39 21.516 7.953 1 96.56 86 VAL B CA 1
ATOM 1727 C C . VAL B 1 86 ? -2.834 21.422 8.445 1 96.56 86 VAL B C 1
ATOM 1729 O O . VAL B 1 86 ? -3.162 20.562 9.273 1 96.56 86 VAL B O 1
ATOM 1732 N N . ARG B 1 87 ? -3.662 22.406 7.953 1 93.44 87 ARG B N 1
ATOM 1733 C CA . ARG B 1 87 ? -5.098 22.375 8.211 1 93.44 87 ARG B CA 1
ATOM 1734 C C . ARG B 1 87 ? -5.871 22.016 6.941 1 93.44 87 ARG B C 1
ATOM 1736 O O . ARG B 1 87 ? -5.527 22.484 5.852 1 93.44 87 ARG B O 1
ATOM 1743 N N . GLY B 1 88 ? -6.875 21.156 7.09 1 94.38 88 GLY B N 1
ATOM 1744 C CA . GLY B 1 88 ? -7.723 20.828 5.953 1 94.38 88 GLY B CA 1
ATOM 1745 C C . GLY B 1 88 ? -8.438 19.5 6.121 1 94.38 88 GLY B C 1
ATOM 1746 O O . GLY B 1 88 ? -8.617 19.016 7.242 1 94.38 88 GLY B O 1
ATOM 1747 N N . VAL B 1 89 ? -8.992 19 4.988 1 95 89 VAL B N 1
ATOM 1748 C CA . VAL B 1 89 ? -9.57 17.656 4.938 1 95 89 VAL B CA 1
ATOM 1749 C C . VAL B 1 89 ? -8.453 16.625 4.801 1 95 89 VAL B C 1
ATOM 1751 O O . VAL B 1 89 ? -7.641 16.703 3.875 1 95 89 VAL B O 1
ATOM 1754 N N . PRO B 1 90 ? -8.398 15.648 5.637 1 96 90 PRO B N 1
ATOM 1755 C CA . PRO B 1 90 ? -7.219 14.789 5.75 1 96 90 PRO B CA 1
ATOM 1756 C C . PRO B 1 90 ? -6.816 14.156 4.418 1 96 90 PRO B C 1
ATOM 1758 O O . PRO B 1 90 ? -5.68 14.328 3.971 1 96 90 PRO B O 1
ATOM 1761 N N . HIS B 1 91 ? -7.719 13.453 3.738 1 96.94 91 HIS B N 1
ATOM 1762 C CA . HIS B 1 91 ? -7.316 12.75 2.523 1 96.94 91 HIS B CA 1
ATOM 1763 C C . HIS B 1 91 ? -6.918 13.734 1.428 1 96.94 91 HIS B C 1
ATOM 1765 O O . HIS B 1 91 ? -5.98 13.477 0.669 1 96.94 91 HIS B O 1
ATOM 1771 N N . GLU B 1 92 ? -7.562 14.906 1.374 1 97.94 92 GLU B N 1
ATOM 1772 C CA . GLU B 1 92 ? -7.211 15.93 0.398 1 97.94 92 GLU B CA 1
ATOM 1773 C C . GLU B 1 92 ? -5.848 16.547 0.713 1 97.94 92 GLU B C 1
ATOM 1775 O O . GLU B 1 92 ? -5.016 16.719 -0.18 1 97.94 92 GLU B O 1
ATOM 1780 N N . SER B 1 93 ? -5.664 16.844 1.944 1 98.38 93 SER B N 1
ATOM 1781 C CA . SER B 1 93 ? -4.426 17.469 2.385 1 98.38 93 SER B CA 1
ATOM 1782 C C . SER B 1 93 ? -3.232 16.547 2.195 1 98.38 93 SER B C 1
ATOM 1784 O O . SER B 1 93 ? -2.141 16.984 1.836 1 98.38 93 SER B O 1
ATOM 1786 N N . ILE B 1 94 ? -3.422 15.25 2.441 1 98.81 94 ILE B N 1
ATOM 1787 C CA . ILE B 1 94 ? -2.367 14.258 2.25 1 98.81 94 ILE B CA 1
ATOM 1788 C C . ILE B 1 94 ? -1.945 14.234 0.784 1 98.81 94 ILE B C 1
ATOM 1790 O O . ILE B 1 94 ? -0.752 14.281 0.474 1 98.81 94 ILE B O 1
ATOM 1794 N N . LEU B 1 95 ? -2.9 14.203 -0.111 1 98.62 95 LEU B N 1
ATOM 1795 C CA . LEU B 1 95 ? -2.6 14.125 -1.536 1 98.62 95 LEU B CA 1
ATOM 1796 C C . LEU B 1 95 ? -1.984 15.438 -2.031 1 98.62 95 LEU B C 1
ATOM 1798 O O . LEU B 1 95 ? -1.04 15.422 -2.822 1 98.62 95 LEU B O 1
ATOM 1802 N N . GLU B 1 96 ? -2.523 16.547 -1.562 1 98.75 96 GLU B N 1
ATOM 1803 C CA . GLU B 1 96 ? -1.971 17.844 -1.92 1 98.75 96 GLU B CA 1
ATOM 1804 C C . GLU B 1 96 ? -0.528 17.984 -1.441 1 98.75 96 GLU B C 1
ATOM 1806 O O . GLU B 1 96 ? 0.343 18.422 -2.195 1 98.75 96 GLU B O 1
ATOM 1811 N N . TYR B 1 97 ? -0.286 17.562 -0.21 1 98.81 97 TYR B N 1
ATOM 1812 C CA . TYR B 1 97 ? 1.058 17.719 0.34 1 98.81 97 TYR B CA 1
ATOM 1813 C C . TYR B 1 97 ? 2.021 16.719 -0.308 1 98.81 97 TYR B C 1
ATOM 1815 O O . TYR B 1 97 ? 3.209 17.016 -0.463 1 98.81 97 TYR B O 1
ATOM 1823 N N . ALA B 1 98 ? 1.573 15.531 -0.638 1 98.75 98 ALA B N 1
ATOM 1824 C CA . ALA B 1 98 ? 2.414 14.602 -1.395 1 98.75 98 ALA B CA 1
ATOM 1825 C C . ALA B 1 98 ? 2.965 15.266 -2.652 1 98.75 98 ALA B C 1
ATOM 1827 O O . ALA B 1 98 ? 4.156 15.156 -2.949 1 98.75 98 ALA B O 1
ATOM 1828 N N . ASP B 1 99 ? 2.092 15.922 -3.346 1 98.38 99 ASP B N 1
ATOM 1829 C CA . ASP B 1 99 ? 2.49 16.625 -4.562 1 98.38 99 ASP B CA 1
ATOM 1830 C C . ASP B 1 99 ? 3.484 17.734 -4.25 1 98.38 99 ASP B C 1
ATOM 1832 O O . ASP B 1 99 ? 4.535 17.844 -4.887 1 98.38 99 ASP B O 1
ATOM 1836 N N . GLU B 1 100 ? 3.162 18.562 -3.258 1 98.44 100 GLU B N 1
ATOM 1837 C CA . GLU B 1 100 ? 3.992 19.703 -2.867 1 98.44 100 GLU B CA 1
ATOM 1838 C C . GLU B 1 100 ? 5.387 19.25 -2.449 1 98.44 100 GLU B C 1
ATOM 1840 O O . GLU B 1 100 ? 6.383 19.906 -2.76 1 98.44 100 GLU B O 1
ATOM 1845 N N . ALA B 1 101 ? 5.453 18.125 -1.697 1 98.38 101 ALA B N 1
ATOM 1846 C CA . ALA B 1 101 ? 6.711 17.609 -1.153 1 98.38 101 ALA B CA 1
ATOM 1847 C C . ALA B 1 101 ? 7.48 16.812 -2.203 1 98.38 101 ALA B C 1
ATOM 1849 O O . ALA B 1 101 ? 8.617 16.391 -1.962 1 98.38 101 ALA B O 1
ATOM 1850 N N . GLY B 1 102 ? 6.84 16.578 -3.406 1 98.25 102 GLY B N 1
ATOM 1851 C CA . GLY B 1 102 ? 7.465 15.742 -4.414 1 98.25 102 GLY B CA 1
ATOM 1852 C C . GLY B 1 102 ? 7.562 14.289 -3.992 1 98.25 102 GLY B C 1
ATOM 1853 O O . GLY B 1 102 ? 8.531 13.602 -4.328 1 98.25 102 GLY B O 1
ATOM 1854 N N . ALA B 1 103 ? 6.602 13.852 -3.176 1 98.69 103 ALA B N 1
ATOM 1855 C CA . ALA B 1 103 ? 6.602 12.461 -2.742 1 98.69 103 ALA B CA 1
ATOM 1856 C C . ALA B 1 103 ? 6.32 11.516 -3.912 1 98.69 103 ALA B C 1
ATOM 1858 O O . ALA B 1 103 ? 5.527 11.844 -4.801 1 98.69 103 ALA B O 1
ATOM 1859 N N . ASP B 1 104 ? 7 10.422 -3.857 1 98.38 104 ASP B N 1
ATOM 1860 C CA . ASP B 1 104 ? 6.75 9.414 -4.883 1 98.38 104 ASP B CA 1
ATOM 1861 C C . ASP B 1 104 ? 6.301 8.094 -4.258 1 98.38 104 ASP B C 1
ATOM 1863 O O . ASP B 1 104 ? 6.195 7.078 -4.949 1 98.38 104 ASP B O 1
ATOM 1867 N N . ALA B 1 105 ? 6 8.086 -2.969 1 98.69 105 ALA B N 1
ATOM 1868 C CA . ALA B 1 105 ? 5.305 7.035 -2.23 1 98.69 105 ALA B CA 1
ATOM 1869 C C . ALA B 1 105 ? 4.676 7.586 -0.956 1 98.69 105 ALA B C 1
ATOM 1871 O O . ALA B 1 105 ? 5.168 8.555 -0.379 1 98.69 105 ALA B O 1
ATOM 1872 N N . ILE B 1 106 ? 3.607 6.992 -0.531 1 98.88 106 ILE B N 1
ATOM 1873 C CA . ILE B 1 106 ? 2.971 7.266 0.751 1 98.88 106 ILE B CA 1
ATOM 1874 C C . ILE B 1 106 ? 2.9 5.988 1.581 1 98.88 106 ILE B C 1
ATOM 1876 O O . ILE B 1 106 ? 2.584 4.918 1.057 1 98.88 106 ILE B O 1
ATOM 1880 N N . VAL B 1 107 ? 3.207 6.031 2.838 1 98.81 107 VAL B N 1
ATOM 1881 C CA . VAL B 1 107 ? 3.061 4.914 3.766 1 98.81 107 VAL B CA 1
ATOM 1882 C C . VAL B 1 107 ? 2.004 5.25 4.816 1 98.81 107 VAL B C 1
ATOM 1884 O O . VAL B 1 107 ? 2.076 6.293 5.469 1 98.81 107 VAL B O 1
ATOM 1887 N N . MET B 1 108 ? 1.027 4.371 4.898 1 97.81 108 MET B N 1
ATOM 1888 C CA . MET B 1 108 ? -0.068 4.602 5.836 1 97.81 108 MET B CA 1
ATOM 1889 C C . MET B 1 108 ? -0.499 3.299 6.504 1 97.81 108 MET B C 1
ATOM 1891 O O . MET B 1 108 ? -0.282 2.215 5.957 1 97.81 108 MET B O 1
ATOM 1895 N N . SER B 1 109 ? -1.087 3.498 7.703 1 95.81 109 SER B N 1
ATOM 1896 C CA . SER B 1 109 ? -1.741 2.357 8.336 1 95.81 109 SER B CA 1
ATOM 1897 C C . SER B 1 109 ? -3.17 2.191 7.832 1 95.81 109 SER B C 1
ATOM 1899 O O . SER B 1 109 ? -3.756 3.129 7.285 1 95.81 109 SER B O 1
ATOM 1901 N N . THR B 1 110 ? -3.748 1.01 8.047 1 93.38 110 THR B N 1
ATOM 1902 C CA . THR B 1 110 ? -5.113 0.718 7.621 1 93.38 110 THR B CA 1
ATOM 1903 C C . THR B 1 110 ? -6.109 1.624 8.336 1 93.38 110 THR B C 1
ATOM 1905 O O . THR B 1 110 ? -7.148 1.979 7.777 1 93.38 110 THR B O 1
ATOM 1908 N N . HIS B 1 111 ? -5.73 1.853 9.57 1 89.75 111 HIS B N 1
ATOM 1909 C CA . HIS B 1 111 ? -6.57 2.748 10.359 1 89.75 111 HIS B CA 1
ATOM 1910 C C . HIS B 1 111 ? -5.738 3.553 11.352 1 89.75 111 HIS B C 1
ATOM 1912 O O . HIS B 1 111 ? -4.551 3.281 11.539 1 89.75 111 HIS B O 1
ATOM 1918 N N . GLY B 1 112 ? -6.445 4.645 11.844 1 88.88 112 GLY B N 1
ATOM 1919 C CA . GLY B 1 112 ? -5.859 5.496 12.875 1 88.88 112 GLY B CA 1
ATOM 1920 C C . GLY B 1 112 ? -6.672 5.527 14.156 1 88.88 112 GLY B C 1
ATOM 1921 O O . GLY B 1 112 ? -7.035 4.48 14.688 1 88.88 112 GLY B O 1
ATOM 1922 N N . ARG B 1 113 ? -6.961 6.664 14.586 1 81.44 113 ARG B N 1
ATOM 1923 C CA . ARG B 1 113 ? -7.574 6.906 15.891 1 81.44 113 ARG B CA 1
ATOM 1924 C C . ARG B 1 113 ? -8.984 6.316 15.945 1 81.44 113 ARG B C 1
ATOM 1926 O O . ARG B 1 113 ? -9.445 5.914 17.016 1 81.44 113 ARG B O 1
ATOM 1933 N N . THR B 1 114 ? -9.625 6.375 14.906 1 74.5 114 THR B N 1
ATOM 1934 C CA . THR B 1 114 ? -11.016 5.957 14.984 1 74.5 114 THR B CA 1
ATOM 1935 C C . THR B 1 114 ? -11.141 4.441 14.859 1 74.5 114 THR B C 1
ATOM 1937 O O . THR B 1 114 ? -12.227 3.885 15 1 74.5 114 THR B O 1
ATOM 1940 N N . GLY B 1 115 ? -10.18 3.605 15.281 1 61.97 115 GLY B N 1
ATOM 1941 C CA . GLY B 1 115 ? -10.078 2.158 15.367 1 61.97 115 GLY B CA 1
ATOM 1942 C C . GLY B 1 115 ? -11.211 1.436 14.664 1 61.97 115 GLY B C 1
ATOM 1943 O O . GLY B 1 115 ? -11.594 0.332 15.055 1 61.97 115 GLY B O 1
ATOM 1944 N N . ILE B 1 116 ? -11.711 1.757 13.625 1 59.31 116 ILE B N 1
ATOM 1945 C CA . ILE B 1 116 ? -13.008 1.206 13.242 1 59.31 116 ILE B CA 1
ATOM 1946 C C . ILE B 1 116 ? -12.906 -0.312 13.109 1 59.31 116 ILE B C 1
ATOM 1948 O O . ILE B 1 116 ? -11.906 -0.83 12.602 1 59.31 116 ILE B O 1
ATOM 1952 N N . ASP B 1 117 ? -13.539 -1.128 14.141 1 56.12 117 ASP B N 1
ATOM 1953 C CA . ASP B 1 117 ? -13.719 -2.574 14.211 1 56.12 117 ASP B CA 1
ATOM 1954 C C . ASP B 1 117 ? -13.992 -3.16 12.828 1 56.12 117 ASP B C 1
ATOM 1956 O O . ASP B 1 117 ? -13.32 -4.109 12.406 1 56.12 117 ASP B O 1
ATOM 1960 N N . ARG B 1 118 ? -15.227 -2.982 12.406 1 52.44 118 ARG B N 1
ATOM 1961 C CA . ARG B 1 118 ? -15.852 -3.785 11.359 1 52.44 118 ARG B CA 1
ATOM 1962 C C . ARG B 1 118 ? -15.188 -3.547 10.008 1 52.44 118 ARG B C 1
ATOM 1964 O O . ARG B 1 118 ? -15.219 -4.414 9.133 1 52.44 118 ARG B O 1
ATOM 1971 N N . PHE B 1 119 ? -14.703 -2.232 9.922 1 61.75 119 PHE B N 1
ATOM 1972 C CA . PHE B 1 119 ? -14.016 -1.923 8.672 1 61.75 119 PHE B CA 1
ATOM 1973 C C . PHE B 1 119 ? -12.508 -1.914 8.867 1 61.75 119 PHE B C 1
ATOM 1975 O O . PHE B 1 119 ? -12.008 -1.368 9.852 1 61.75 119 PHE B O 1
ATOM 1982 N N . LEU B 1 120 ? -11.977 -2.879 8.391 1 78.5 120 LEU B N 1
ATOM 1983 C CA . LEU B 1 120 ? -10.555 -3.113 8.609 1 78.5 120 LEU B CA 1
ATOM 1984 C C . LEU B 1 120 ? -9.711 -2.094 7.855 1 78.5 120 LEU B C 1
ATOM 1986 O O . LEU B 1 120 ? -8.492 -2.037 8.031 1 78.5 120 LEU B O 1
ATOM 1990 N N . LEU B 1 121 ? -10.461 -1.162 7.148 1 88.88 121 LEU B N 1
ATOM 1991 C CA . LEU B 1 121 ? -9.75 -0.113 6.422 1 88.88 121 LEU B CA 1
ATOM 1992 C C . LEU B 1 121 ? -10.375 1.252 6.695 1 88.88 121 LEU B C 1
ATOM 1994 O O . LEU B 1 121 ? -11.562 1.463 6.422 1 88.88 121 LEU B O 1
ATOM 1998 N N . GLY B 1 122 ? -9.641 2.15 7.219 1 91.06 122 GLY B N 1
ATOM 1999 C CA . GLY B 1 122 ? -10.133 3.477 7.562 1 91.06 122 GLY B CA 1
ATOM 2000 C C . GLY B 1 122 ? -10.508 4.309 6.348 1 91.06 122 GLY B C 1
ATOM 2001 O O . GLY B 1 122 ? -9.945 4.121 5.266 1 91.06 122 GLY B O 1
ATOM 2002 N N . SER B 1 123 ? -11.312 5.324 6.574 1 90.81 123 SER B N 1
ATOM 2003 C CA . SER B 1 123 ? -11.867 6.129 5.492 1 90.81 123 SER B CA 1
ATOM 2004 C C . SER B 1 123 ? -10.789 6.965 4.816 1 90.81 123 SER B C 1
ATOM 2006 O O . SER B 1 123 ? -10.797 7.129 3.594 1 90.81 123 SER B O 1
ATOM 2008 N N . VAL B 1 124 ? -9.852 7.52 5.602 1 94.38 124 VAL B N 1
ATOM 2009 C CA . VAL B 1 124 ? -8.812 8.359 5.02 1 94.38 124 VAL B CA 1
ATOM 2010 C C . VAL B 1 124 ? -7.891 7.508 4.145 1 94.38 124 VAL B C 1
ATOM 2012 O O . VAL B 1 124 ? -7.613 7.859 2.996 1 94.38 124 VAL B O 1
ATOM 2015 N N . THR B 1 125 ? -7.453 6.375 4.684 1 95.12 125 THR B N 1
ATOM 2016 C CA . THR B 1 125 ? -6.594 5.48 3.92 1 95.12 125 THR B CA 1
ATOM 2017 C C . THR B 1 125 ? -7.293 5.008 2.648 1 95.12 125 THR B C 1
ATOM 2019 O O . THR B 1 125 ? -6.691 5 1.571 1 95.12 125 THR B O 1
ATOM 2022 N N . GLU B 1 126 ? -8.508 4.664 2.779 1 92.31 126 GLU B N 1
ATOM 2023 C CA . GLU B 1 126 ? -9.273 4.227 1.617 1 92.31 126 GLU B CA 1
ATOM 2024 C C . GLU B 1 126 ? -9.32 5.316 0.547 1 92.31 126 GLU B C 1
ATOM 2026 O O . GLU B 1 126 ? -9.086 5.043 -0.631 1 92.31 126 GLU B O 1
ATOM 2031 N N . ARG B 1 127 ? -9.641 6.523 0.916 1 93.56 127 ARG B N 1
ATOM 2032 C CA . ARG B 1 127 ? -9.766 7.617 -0.038 1 93.56 127 ARG B CA 1
ATOM 2033 C C . ARG B 1 127 ? -8.422 7.941 -0.684 1 93.56 127 ARG B C 1
ATOM 2035 O O . ARG B 1 127 ? -8.359 8.258 -1.875 1 93.56 127 ARG B O 1
ATOM 2042 N N . VAL B 1 128 ? -7.355 7.875 0.077 1 96.31 128 VAL B N 1
ATOM 2043 C CA . VAL B 1 128 ? -6.027 8.133 -0.473 1 96.31 128 VAL B CA 1
ATOM 2044 C C . VAL B 1 128 ? -5.684 7.066 -1.509 1 96.31 128 VAL B C 1
ATOM 2046 O O . VAL B 1 128 ? -5.215 7.383 -2.605 1 96.31 128 VAL B O 1
ATOM 2049 N N . ILE B 1 129 ? -5.957 5.824 -1.193 1 95.44 129 ILE B N 1
ATOM 2050 C CA . ILE B 1 129 ? -5.676 4.734 -2.121 1 95.44 129 ILE B CA 1
ATOM 2051 C C . ILE B 1 129 ? -6.445 4.949 -3.42 1 95.44 129 ILE B C 1
ATOM 2053 O O . ILE B 1 129 ? -5.895 4.785 -4.512 1 95.44 129 ILE B O 1
ATOM 2057 N N . ARG B 1 130 ? -7.621 5.391 -3.311 1 90.5 130 ARG B N 1
ATOM 2058 C CA . ARG B 1 130 ? -8.508 5.52 -4.461 1 90.5 130 ARG B CA 1
ATOM 2059 C C . ARG B 1 130 ? -8.102 6.695 -5.34 1 90.5 130 ARG B C 1
ATOM 2061 O O . ARG B 1 130 ? -8.383 6.711 -6.539 1 90.5 130 ARG B O 1
ATOM 2068 N N . SER B 1 131 ? -7.387 7.645 -4.789 1 92.56 131 SER B N 1
ATOM 2069 C CA . SER B 1 131 ? -7.215 8.906 -5.5 1 92.56 131 SER B CA 1
ATOM 2070 C C . SER B 1 131 ? -5.758 9.125 -5.891 1 92.56 131 SER B C 1
ATOM 2072 O O . SER B 1 131 ? -5.461 9.945 -6.766 1 92.56 131 SER B O 1
ATOM 2074 N N . ALA B 1 132 ? -4.883 8.414 -5.223 1 94.25 132 ALA B N 1
ATOM 2075 C CA . ALA B 1 132 ? -3.461 8.688 -5.406 1 94.25 132 ALA B CA 1
ATOM 2076 C C . ALA B 1 132 ? -2.969 8.164 -6.75 1 94.25 132 ALA B C 1
ATOM 2078 O O . ALA B 1 132 ? -3.396 7.094 -7.199 1 94.25 132 ALA B O 1
ATOM 2079 N N . ASP B 1 133 ? -2.006 8.852 -7.332 1 92.5 133 ASP B N 1
ATOM 2080 C CA . ASP B 1 133 ? -1.35 8.414 -8.562 1 92.5 133 ASP B CA 1
ATOM 2081 C C . ASP B 1 133 ? 0.015 7.797 -8.266 1 92.5 133 ASP B C 1
ATOM 2083 O O . ASP B 1 133 ? 0.738 7.406 -9.188 1 92.5 133 ASP B O 1
ATOM 2087 N N . LEU B 1 134 ? 0.395 7.828 -7.043 1 96.25 134 LEU B N 1
ATOM 2088 C CA . LEU B 1 134 ? 1.663 7.238 -6.625 1 96.25 134 LEU B CA 1
ATOM 2089 C C . LEU B 1 134 ? 1.432 6.004 -5.766 1 96.25 134 LEU B C 1
ATOM 2091 O O . LEU B 1 134 ? 0.333 5.805 -5.238 1 96.25 134 LEU B O 1
ATOM 2095 N N . PRO B 1 135 ? 2.443 5.109 -5.539 1 98.25 135 PRO B N 1
ATOM 2096 C CA . PRO B 1 135 ? 2.32 3.906 -4.715 1 98.25 135 PRO B CA 1
ATOM 2097 C C . PRO B 1 135 ? 1.985 4.223 -3.258 1 98.25 135 PRO B C 1
ATOM 2099 O O . PRO B 1 135 ? 2.5 5.195 -2.699 1 98.25 135 PRO B O 1
ATOM 2102 N N . ILE B 1 136 ? 1.084 3.449 -2.707 1 98.56 136 ILE B N 1
ATOM 2103 C CA . ILE B 1 136 ? 0.716 3.559 -1.3 1 98.56 136 ILE B CA 1
ATOM 2104 C C . ILE B 1 136 ? 1.074 2.266 -0.571 1 98.56 136 ILE B C 1
ATOM 2106 O O . ILE B 1 136 ? 0.591 1.188 -0.931 1 98.56 136 ILE B O 1
ATOM 2110 N N . VAL B 1 137 ? 1.931 2.361 0.403 1 98.69 137 VAL B N 1
ATOM 2111 C CA . VAL B 1 137 ? 2.219 1.239 1.29 1 98.69 137 VAL B CA 1
ATOM 2112 C C . VAL B 1 137 ? 1.253 1.254 2.473 1 98.69 137 VAL B C 1
ATOM 2114 O O . VAL B 1 137 ? 1.207 2.223 3.232 1 98.69 137 VAL B O 1
ATOM 2117 N N . VAL B 1 138 ? 0.501 0.215 2.588 1 97.88 138 VAL B N 1
ATOM 2118 C CA . VAL B 1 138 ? -0.469 0.095 3.672 1 97.88 138 VAL B CA 1
ATOM 2119 C C . VAL B 1 138 ? 0 -0.959 4.672 1 97.88 138 VAL B C 1
ATOM 2121 O O . VAL B 1 138 ? 0.356 -2.076 4.285 1 97.88 138 VAL B O 1
ATOM 2124 N N . VAL B 1 139 ? -0.011 -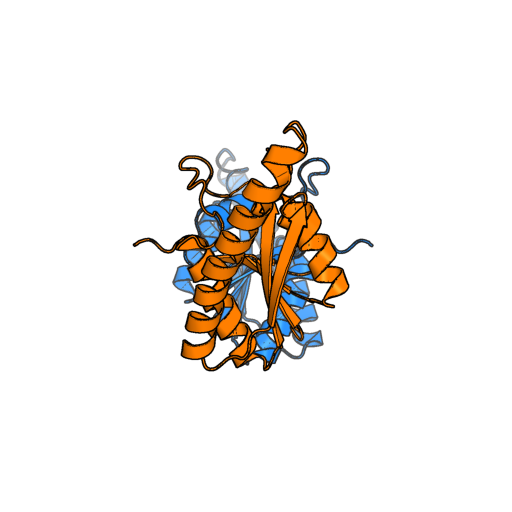0.559 5.934 1 96.5 139 VAL B N 1
ATOM 2125 C CA . VAL B 1 139 ? 0.42 -1.49 6.973 1 96.5 139 VAL B CA 1
ATOM 2126 C C . VAL B 1 139 ? -0.704 -1.69 7.988 1 96.5 139 VAL B C 1
ATOM 2128 O O . VAL B 1 139 ? -1.426 -0.746 8.32 1 96.5 139 VAL B O 1
ATOM 2131 N N . GLY B 1 140 ? -0.937 -2.951 8.352 1 88.56 140 GLY B N 1
ATOM 2132 C CA . GLY B 1 140 ? -1.91 -3.26 9.383 1 88.56 140 GLY B CA 1
ATOM 2133 C C . GLY B 1 140 ? -1.376 -3.051 10.789 1 88.56 140 GLY B C 1
ATOM 2134 O O . GLY B 1 140 ? -0.171 -2.879 10.977 1 88.56 140 GLY B O 1
ATOM 2135 N N . ALA B 1 141 ? -2.275 -2.697 11.781 1 69.44 141 ALA B N 1
ATOM 2136 C CA . ALA B 1 141 ? -1.916 -2.428 13.172 1 69.44 141 ALA B CA 1
ATOM 2137 C C . ALA B 1 141 ? -1.252 -3.645 13.812 1 69.44 141 ALA B C 1
ATOM 2139 O O . ALA B 1 141 ? -0.636 -3.533 14.875 1 69.44 141 ALA B O 1
ATOM 2140 N N . GLY B 1 142 ? -0.647 -4.441 13.164 1 59.47 142 GLY B N 1
ATOM 2141 C CA . GLY B 1 142 ? -0.042 -5.602 13.797 1 59.47 142 GLY B CA 1
ATOM 2142 C C . GLY B 1 142 ? -0.894 -6.191 14.906 1 59.47 142 GLY B C 1
ATOM 2143 O O . GLY B 1 142 ? -1.798 -5.527 15.422 1 59.47 142 GLY B O 1
ATOM 2144 N N . GLU B 1 143 ? -1.308 -7.441 14.992 1 46.66 143 GLU B N 1
ATOM 2145 C CA . GLU B 1 143 ? -1.896 -8.062 16.172 1 46.66 143 GLU B CA 1
ATOM 2146 C C . GLU B 1 143 ? -1.059 -7.777 17.422 1 46.66 143 GLU B C 1
ATOM 2148 O O . GLU B 1 143 ? 0.159 -7.969 17.406 1 46.66 143 GLU B O 1
ATOM 2153 N N . ASP B 1 144 ? -1.209 -6.652 18.141 1 36.84 144 ASP B N 1
ATOM 2154 C CA . ASP B 1 144 ? -0.718 -6.828 19.516 1 36.84 144 ASP B CA 1
ATOM 2155 C C . ASP B 1 144 ? -1.301 -8.086 20.141 1 36.84 144 ASP B C 1
ATOM 2157 O O . ASP B 1 144 ? -2.461 -8.43 19.906 1 36.84 144 ASP B O 1
#

Foldseek 3Di:
DWQEEEQEAQLFLQSVVLLLVRLLVCVVVVHAYEYEYEQECPVPPPPDPVVCVVVVVVSVVSQVVSVVSSCVSSVVSPHDYHYDYYYYHQLVVSQVVCVVVVGQEYTGEQDGDVCDVVRQHDPSRVSNVVPHPHYYHYDYSPDD/DWQEEEQEAQLFLQSVVLLLVRLLVCVVVVHAYEYEYEQECPVPPPPDPVVCVVVVVVSVVSQVVSVVSSCVSSVVSPHDYHYDYYYYHQLVVSQVVCVVVVGQEYTGEQDGDVPDVVRQHDPSRVSNVVPHPHYYHYDYSPDD

Organism: NCBI:txid1604004

Sequence (288 aa):
MYDTILVPTDGSPESLTAVDEAADLASALDADLVALYVVDTRDYATLPETKWVTLAEELEQAGERALAKVEKRADEHDVPVSTTVVRGVPHESILEYADEAGADAIVMSTHGRTGIDRFLLGSVTERVIRSADLPIVVVGAGEDMYDTILVPTDGSPESLTAVDEAADLASALDADLVALYVVDTRDYATLPETKWVTLAEELEQAGERALAKVEKRADEHDVPVSTTVVRGVPHESILEYADEAGADAIVMSTHGRTGIDRFLLGSVTERVIRSADLPIVVVGAGED

Radius of gyration: 20.34 Å; Cα contacts (8 Å, |Δi|>4): 614; chains: 2; bounding box: 39×67×41 Å

pLDDT: mean 91.34, std 11.86, range [36.75, 98.94]

Solvent-accessible surface area (backbone atoms only — not comparable to full-atom values): 14895 Å² total; per-residue (Å²): 129,59,53,22,36,34,30,58,39,82,55,28,75,31,18,49,53,17,43,51,53,42,28,54,50,21,52,70,55,72,22,46,35,35,38,38,24,58,42,65,43,79,83,49,72,82,55,57,70,79,60,40,54,63,48,47,52,53,49,48,50,53,37,51,53,30,49,50,54,49,50,51,52,22,51,78,57,72,27,74,67,48,77,47,75,46,78,33,53,54,46,59,46,52,54,52,46,32,60,75,69,57,36,50,28,35,25,30,23,28,37,52,80,78,55,56,76,92,44,55,57,28,68,51,48,50,50,36,62,51,67,39,84,46,39,33,34,36,27,48,70,54,88,124,129,59,52,22,37,34,30,59,40,82,56,28,74,31,18,49,52,16,44,51,52,42,27,54,49,20,53,68,55,73,23,46,35,37,36,38,25,57,42,64,42,79,82,49,73,79,54,57,70,78,60,40,56,62,47,46,50,52,49,50,50,52,36,50,55,30,49,49,54,48,51,52,54,21,51,77,58,74,27,74,68,47,75,48,77,47,78,33,52,54,44,58,46,50,56,51,46,33,60,75,70,58,37,49,27,36,26,31,22,28,37,51,79,76,55,56,77,91,46,55,57,28,69,50,47,50,50,36,62,52,67,38,82,45,40,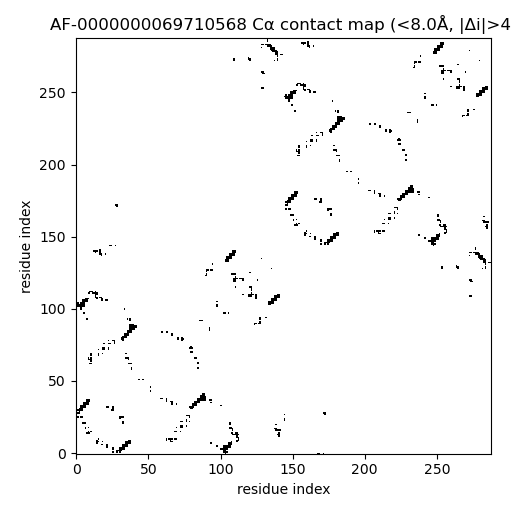33,36,37,27,47,68,54,89,124

Secondary structure (DSSP, 8-state):
--SEEEEE--SSHHHHHHHHHHHHHHHHHT-EEEEEEEEEGGGGTTS-HHHHHHHHHHHHHHHHHHHHHHHHHHHHTT--EEEEEEEE-HHHHHHHHHHHHT-SEEEEES--TT--SS-SS-HHHHHHHHH-SS-EEEE-----/--SEEEEE--S-HHHHHHHHHHHHHHHHHT-EEEEEEEEE-GGGTTS-HHHHHHHHHHHHHHHHHHHHHHHHHHHHTT--EEEEEEEE-HHHHHHHHHHHHT-SEEEEES--TT--SS-SS-HHHHHHHHH-SS-EEEE-----

InterPro domains:
  IPR006015 Universal stress protein A family [PIRSF006276] (1-139)
  IPR006015 Universal stress protein A family [PR01438] (2-20)
  IPR006015 Universal stress protein A family [PR01438] (100-112)
  IPR006015 Universal stress protein A family [PR01438] (118-140)
  IPR006016 UspA [PF00582] (1-139)
  IPR014729 Rossmann-like alpha/beta/alpha sandwich fold [G3DSA:3.40.50.620] (1-140)

Nearest PDB structures (foldseek):
  1mjh-assembly1_B  TM=9.025E-01  e=5.642E-13  Methanocaldococcus jannaschii
  1mjh-assembly1_A  TM=9.164E-01  e=2.258E-12  Methanocaldococcus jannaschii
  3hgm-assembly2_C  TM=7.954E-01  e=5.281E-11  Halomonas elongata
  2dum-assembly1_A  TM=7.575E-01  e=3.717E-08  Pyrococcus horikoshii OT3
  2dum-assembly2_C  TM=6.773E-01  e=3.076E-08  Pyrococcus horikoshii OT3